Protein AF-A0A7E4V8G1-F1 (afdb_monomer_lite)

Secondary structure (DSSP, 8-state):
--HHHHHHHHHHHHHHHHHHHHHHHHHTT-------------------SSGGGT---PPP--PPPPPP------------------------------------TTS-GGGTTTS-EEEE---TTS--SEEEEEEEEE-TTS-B-SSEETTS-EEEEEEEEE--SS-B-SEEEEEEEEEEEEETTEEEEEEE--TTSSS-EESSTT-TTPSBPSEEEEEEEEE---HHHHHHHHHH--TTS-EEEEEEEEETTEEEEEEEEEEEEE-EE-

Organism: Panagrellus redivivus (NCBI:txid6233)

Radius of gyration: 26.93 Å; chains: 1; bounding box: 85×63×67 Å

Sequence (270 aa):
MTSFQQKHCLQIAFIIAVVLFIDVSARKSKSKTLPEVDPTMELSHFDLETEYAQNQQSPESVSPAPSTQNSNTTPADPVHGTRFADEFDPETMFADDSAEDEYDCTTFPNKTMTRPHFFSCNSPVRPPILVMHDSAVANSTGDYQFPLDFSQTVRFFFDITSFATRRYDNLRAEVYIYRRKTGWLGCGWLFMPTFGIIDNYDVCDDNLSCPIYPGRQVIEVAVKPRIAFSGIFKMLHNKNLPYQVIVRLVNNRAPAEELMCVVYQSRIDF

Structure (mmCIF, N/CA/C/O backbone):
data_AF-A0A7E4V8G1-F1
#
_entry.id   AF-A0A7E4V8G1-F1
#
loop_
_atom_site.group_PDB
_atom_site.id
_atom_site.type_symbol
_atom_site.label_atom_id
_atom_site.label_alt_id
_atom_site.label_comp_id
_atom_site.label_asym_id
_atom_site.label_entity_id
_atom_site.label_seq_id
_atom_site.pdbx_PDB_ins_code
_atom_site.Cartn_x
_atom_site.Cartn_y
_atom_site.Cartn_z
_atom_site.occupancy
_atom_site.B_iso_or_equiv
_atom_site.auth_seq_id
_atom_site.auth_comp_id
_atom_site.auth_asym_id
_atom_site.auth_atom_id
_atom_site.pdbx_PDB_model_num
ATOM 1 N N . MET A 1 1 ? 13.073 12.033 -46.880 1.00 52.34 1 MET A N 1
ATOM 2 C CA . MET A 1 1 ? 13.111 12.253 -45.412 1.00 52.34 1 MET A CA 1
ATOM 3 C C . MET A 1 1 ? 11.854 12.927 -44.825 1.00 52.34 1 MET A C 1
ATOM 5 O O . MET A 1 1 ? 11.836 13.190 -43.635 1.00 52.34 1 MET A O 1
ATOM 9 N N . THR A 1 2 ? 10.768 13.149 -45.577 1.00 53.22 2 THR A N 1
ATOM 10 C CA . THR A 1 2 ? 9.593 13.924 -45.104 1.00 53.22 2 THR A CA 1
ATOM 11 C C . THR A 1 2 ? 8.457 13.106 -44.463 1.00 53.22 2 THR A C 1
ATOM 13 O O . THR A 1 2 ? 7.652 13.659 -43.726 1.00 53.22 2 THR A O 1
ATOM 16 N N . SER A 1 3 ? 8.396 11.787 -44.687 1.00 53.41 3 SER A N 1
ATOM 17 C CA . SER A 1 3 ? 7.279 10.927 -44.237 1.00 53.41 3 SER A CA 1
ATOM 18 C C . SER A 1 3 ? 7.229 10.673 -42.716 1.00 53.41 3 SER A C 1
ATOM 20 O O . SER A 1 3 ? 6.157 10.455 -42.154 1.00 53.41 3 SER A O 1
ATOM 22 N N . PHE A 1 4 ? 8.375 10.716 -42.024 1.00 52.75 4 PHE A N 1
ATOM 23 C CA . PHE A 1 4 ? 8.455 10.330 -40.608 1.00 52.75 4 PHE A CA 1
ATOM 24 C C . PHE A 1 4 ? 7.904 11.417 -39.666 1.00 52.75 4 PHE A C 1
ATOM 26 O O . PHE A 1 4 ? 7.070 11.133 -38.809 1.00 52.75 4 PHE A O 1
ATOM 33 N N . GLN A 1 5 ? 8.285 12.681 -39.891 1.00 57.69 5 GLN A N 1
ATOM 34 C CA . GLN A 1 5 ? 7.811 13.841 -39.118 1.00 57.69 5 GLN A CA 1
ATOM 35 C C . GLN A 1 5 ? 6.278 13.986 -39.142 1.00 57.69 5 GLN A C 1
ATOM 37 O O . GLN A 1 5 ? 5.652 14.236 -38.112 1.00 57.69 5 GLN A O 1
ATOM 42 N N . GLN A 1 6 ? 5.649 13.739 -40.295 1.00 60.12 6 GLN A N 1
ATOM 43 C CA . GLN A 1 6 ? 4.204 13.914 -40.459 1.00 60.12 6 GLN A CA 1
ATOM 44 C C . GLN A 1 6 ? 3.367 12.921 -39.627 1.00 60.12 6 GLN A C 1
ATOM 46 O O . GLN A 1 6 ? 2.269 13.266 -39.190 1.00 60.12 6 GLN A O 1
ATOM 51 N N . LYS A 1 7 ? 3.884 11.714 -39.349 1.00 62.72 7 LYS A N 1
ATOM 52 C CA . LYS A 1 7 ? 3.195 10.724 -38.501 1.00 62.72 7 LYS A CA 1
ATOM 53 C C . LYS A 1 7 ? 3.220 11.106 -37.018 1.00 62.72 7 LYS A C 1
ATOM 55 O O . LYS A 1 7 ? 2.201 10.967 -36.344 1.00 62.72 7 LYS A O 1
ATOM 60 N N . HIS A 1 8 ? 4.342 11.638 -36.529 1.00 71.94 8 HIS A N 1
ATOM 61 C CA . HIS A 1 8 ? 4.473 12.050 -35.129 1.00 71.94 8 HIS A CA 1
ATOM 62 C C . HIS A 1 8 ? 3.621 13.284 -34.796 1.00 71.94 8 HIS A C 1
ATOM 64 O O . HIS A 1 8 ? 2.937 13.277 -33.773 1.00 71.94 8 HIS A O 1
ATOM 70 N N . CYS A 1 9 ? 3.555 14.290 -35.680 1.00 72.75 9 CYS A N 1
ATOM 71 C CA . CYS A 1 9 ? 2.636 15.420 -35.489 1.00 72.75 9 CYS A CA 1
ATOM 72 C C . CYS A 1 9 ? 1.167 14.978 -35.388 1.00 72.75 9 CYS A C 1
ATOM 74 O O . CYS A 1 9 ? 0.434 15.505 -34.553 1.00 72.75 9 CYS A O 1
ATOM 76 N N . LEU A 1 10 ? 0.739 13.996 -36.192 1.00 79.00 10 LEU A N 1
ATOM 77 C CA . LEU A 1 10 ? -0.648 13.525 -36.175 1.00 79.00 10 LEU A CA 1
ATOM 78 C C . LEU A 1 10 ? -0.999 12.782 -34.873 1.00 79.00 10 LEU A C 1
ATOM 80 O O . LEU A 1 10 ? -2.081 12.992 -34.329 1.00 79.00 10 LEU A O 1
ATOM 84 N N . GLN A 1 11 ? -0.082 11.967 -34.333 1.00 79.44 11 GLN A N 1
ATOM 85 C CA . GLN A 1 11 ? -0.281 11.319 -33.028 1.00 79.44 11 GLN A CA 1
ATOM 86 C C . GLN A 1 11 ? -0.345 12.332 -31.878 1.00 79.44 11 GLN A C 1
ATOM 88 O O . GLN A 1 11 ? -1.236 12.233 -31.037 1.00 79.44 11 GLN A O 1
ATOM 93 N N . ILE A 1 12 ? 0.554 13.321 -31.852 1.00 85.50 12 ILE A N 1
ATOM 94 C CA . ILE A 1 12 ? 0.574 14.350 -30.798 1.00 85.50 12 ILE A CA 1
ATOM 95 C C . ILE A 1 12 ? -0.717 15.183 -30.835 1.00 85.50 12 ILE A C 1
ATOM 97 O O . ILE A 1 12 ? -1.345 15.382 -29.796 1.00 85.50 12 ILE A O 1
ATOM 101 N N . ALA A 1 13 ? -1.169 15.594 -32.025 1.00 86.44 13 ALA A N 1
ATOM 102 C CA . ALA A 1 13 ? -2.433 16.314 -32.188 1.00 86.44 13 ALA A CA 1
ATOM 103 C C . ALA A 1 13 ? -3.645 15.498 -31.700 1.00 86.44 13 ALA A C 1
ATOM 105 O O . ALA A 1 13 ? -4.537 16.050 -31.055 1.00 86.44 13 ALA A O 1
ATOM 106 N N . PHE A 1 14 ? -3.666 14.183 -31.952 1.00 89.38 14 PHE A N 1
ATOM 107 C CA . PHE A 1 14 ? -4.744 13.305 -31.491 1.00 89.38 14 PHE A CA 1
ATOM 108 C C . PHE A 1 14 ? -4.765 13.159 -29.961 1.00 89.38 14 PHE A C 1
ATOM 110 O O . PHE A 1 14 ? -5.831 13.243 -29.355 1.00 89.38 14 PHE A O 1
ATOM 117 N N . ILE A 1 15 ? -3.600 13.014 -29.319 1.00 87.88 15 ILE A N 1
ATOM 118 C CA . ILE A 1 15 ? -3.494 12.941 -27.850 1.00 87.88 15 ILE A CA 1
ATOM 119 C C . ILE A 1 15 ? -3.986 14.245 -27.205 1.00 87.88 15 ILE A C 1
ATOM 121 O O . ILE A 1 15 ? -4.796 14.198 -26.280 1.00 87.88 15 ILE A O 1
ATOM 125 N N . ILE A 1 16 ? -3.567 15.406 -27.724 1.00 88.12 16 ILE A N 1
ATOM 126 C CA . ILE A 1 16 ? -4.020 16.718 -27.230 1.00 88.12 16 ILE A CA 1
ATOM 127 C C . ILE A 1 16 ? -5.543 16.862 -27.379 1.00 88.12 16 ILE A C 1
ATOM 129 O O . ILE A 1 16 ? -6.213 17.292 -26.440 1.00 88.12 16 ILE A O 1
ATOM 133 N N . ALA A 1 17 ? -6.109 16.453 -28.519 1.00 86.50 17 ALA A N 1
ATOM 134 C CA . ALA A 1 17 ? -7.553 16.504 -28.746 1.00 86.50 17 ALA A CA 1
ATOM 135 C C . ALA A 1 17 ? -8.339 15.625 -27.755 1.00 86.50 17 ALA A C 1
ATOM 137 O O . ALA A 1 17 ? -9.363 16.069 -27.237 1.00 86.50 17 ALA A O 1
ATOM 138 N N . VAL A 1 18 ? -7.851 14.416 -27.449 1.00 87.31 18 VAL A N 1
ATOM 139 C CA . VAL A 1 18 ? -8.478 13.511 -26.467 1.00 87.31 18 VAL A CA 1
ATOM 140 C C . VAL A 1 18 ? -8.432 14.101 -25.054 1.00 87.31 18 VAL A C 1
ATOM 142 O O . VAL A 1 18 ? -9.458 14.115 -24.375 1.00 87.31 18 VAL A O 1
ATOM 145 N N . VAL A 1 19 ? -7.288 14.645 -24.622 1.00 83.19 19 VAL A N 1
ATOM 146 C CA . VAL A 1 19 ? -7.149 15.273 -23.292 1.00 83.19 19 VAL A CA 1
ATOM 147 C C . VAL A 1 19 ? -8.098 16.468 -23.141 1.00 83.19 19 VAL A C 1
ATOM 149 O O . VAL A 1 19 ? -8.815 16.559 -22.144 1.00 83.19 19 VAL A O 1
ATOM 152 N N . LEU A 1 20 ? -8.176 17.342 -24.151 1.00 80.81 20 LEU A N 1
ATOM 153 C CA . LEU A 1 20 ? -9.084 18.494 -24.136 1.00 80.81 20 LEU A CA 1
ATOM 154 C C . LEU A 1 20 ? -10.566 18.079 -24.123 1.00 80.81 20 LEU A C 1
ATOM 156 O O . LEU A 1 20 ? -11.368 18.707 -23.431 1.00 80.81 20 LEU A O 1
ATOM 160 N N . PHE A 1 21 ? -10.946 17.013 -24.835 1.00 76.88 21 PHE A N 1
ATOM 161 C CA . PHE A 1 21 ? -12.329 16.517 -24.821 1.00 76.88 21 PHE A CA 1
ATOM 162 C C . PHE A 1 21 ? -12.751 15.961 -23.453 1.00 76.88 21 PHE A C 1
ATOM 164 O O . PHE A 1 21 ? -13.898 16.151 -23.043 1.00 76.88 21 PHE A O 1
ATOM 171 N N . ILE A 1 22 ? -11.833 15.309 -22.732 1.00 75.44 22 ILE A N 1
ATOM 172 C CA . ILE A 1 22 ? -12.095 14.764 -21.392 1.00 75.44 22 ILE A CA 1
ATOM 173 C C . ILE A 1 22 ? -12.330 15.899 -20.379 1.00 75.44 22 ILE A C 1
ATOM 175 O O . ILE A 1 22 ? -13.317 15.853 -19.643 1.00 75.44 22 ILE A O 1
ATOM 179 N N . ASP A 1 23 ? -11.502 16.952 -20.387 1.00 66.69 23 ASP A N 1
ATOM 180 C CA . ASP A 1 23 ? -11.661 18.122 -19.500 1.00 66.69 23 ASP A CA 1
ATOM 181 C C . ASP A 1 23 ? -12.987 18.868 -19.780 1.00 66.69 23 ASP A C 1
ATOM 183 O O . ASP A 1 23 ? -13.786 19.124 -18.872 1.00 66.69 23 ASP A O 1
ATOM 187 N N . VAL A 1 24 ? -13.317 19.108 -21.057 1.00 66.69 24 VAL A N 1
ATOM 188 C CA . VAL A 1 24 ? -14.595 19.738 -21.451 1.00 66.69 24 VAL A CA 1
ATOM 189 C C . VAL A 1 24 ? -15.809 18.903 -21.023 1.00 66.69 24 VAL A C 1
ATOM 191 O O . VAL A 1 24 ? -16.817 19.466 -20.585 1.00 66.69 24 VAL A O 1
ATOM 194 N N . SER A 1 25 ? -15.727 17.571 -21.098 1.00 59.94 25 SER A N 1
ATOM 195 C CA . SER A 1 25 ? -16.805 16.691 -20.633 1.00 59.94 25 SER A CA 1
ATOM 196 C C . SER A 1 25 ? -16.963 16.722 -19.107 1.00 59.94 25 SER A C 1
ATOM 198 O O . SER A 1 25 ? -18.092 16.717 -18.611 1.00 59.94 25 SER A O 1
ATOM 200 N N . ALA A 1 26 ? -15.863 16.805 -18.352 1.00 56.53 26 ALA A N 1
ATOM 201 C CA . ALA A 1 26 ? -15.889 16.860 -16.889 1.00 56.53 26 ALA A CA 1
ATOM 202 C C . ALA A 1 26 ? -16.563 18.139 -16.353 1.00 56.53 26 ALA A C 1
ATOM 204 O O . ALA A 1 26 ? -17.329 18.084 -15.386 1.00 56.53 26 ALA A O 1
ATOM 205 N N . ARG A 1 27 ? -16.353 19.291 -17.006 1.00 57.22 27 ARG A N 1
ATOM 206 C CA . ARG A 1 27 ? -16.906 20.586 -16.553 1.00 57.22 27 ARG A CA 1
ATOM 207 C C . ARG A 1 27 ? -18.425 20.714 -16.689 1.00 57.22 27 ARG A C 1
ATOM 209 O O . ARG A 1 27 ? -19.020 21.552 -16.016 1.00 57.22 27 ARG A O 1
ATOM 216 N N . LYS A 1 28 ? -19.087 19.891 -17.510 1.00 49.53 28 LYS A N 1
ATOM 217 C CA . LYS A 1 28 ? -20.525 20.052 -17.810 1.00 49.53 28 LYS A CA 1
ATOM 218 C C . LYS A 1 28 ? -21.484 19.444 -16.769 1.00 49.53 28 LYS A C 1
ATOM 220 O O . LYS A 1 28 ? -22.693 19.569 -16.929 1.00 49.53 28 LYS A O 1
ATOM 225 N N . SER A 1 29 ? -20.968 18.808 -15.709 1.00 51.47 29 SER A N 1
ATOM 226 C CA . SER A 1 29 ? -21.767 18.021 -14.745 1.00 51.47 29 SER A CA 1
ATOM 227 C C . SER A 1 29 ? -22.109 18.732 -13.417 1.00 51.47 29 SER A C 1
ATOM 229 O O . SER A 1 29 ? -22.903 18.224 -12.628 1.00 51.47 29 SER A O 1
ATOM 231 N N . LYS A 1 30 ? -21.554 19.922 -13.135 1.00 52.91 30 LYS A N 1
ATOM 232 C CA . LYS A 1 30 ? -21.819 20.657 -11.878 1.00 52.91 30 LYS A CA 1
ATOM 233 C C . LYS A 1 30 ? -22.245 22.108 -12.105 1.00 52.91 30 LYS A C 1
ATOM 235 O O . LYS A 1 30 ? -21.493 23.041 -11.861 1.00 52.91 30 LYS A O 1
ATOM 240 N N . SER A 1 31 ? -23.511 22.281 -12.480 1.00 48.59 31 SER A N 1
ATOM 241 C CA . SER A 1 31 ? -24.263 23.507 -12.195 1.00 48.59 31 SER A CA 1
ATOM 242 C C . SER A 1 31 ? -25.526 23.139 -11.414 1.00 48.59 31 SER A C 1
ATOM 244 O O . SER A 1 31 ? -26.571 22.820 -11.977 1.00 48.59 31 SER A O 1
ATOM 246 N N . LYS A 1 32 ? -25.393 23.114 -10.086 1.00 49.16 32 LYS A N 1
ATOM 247 C CA . LYS A 1 32 ? -26.512 23.160 -9.145 1.00 49.16 32 LYS A CA 1
ATOM 248 C C . LYS A 1 32 ? -26.222 24.298 -8.181 1.00 49.16 32 LYS A C 1
ATOM 250 O O . LYS A 1 32 ? -25.218 24.264 -7.477 1.00 49.16 32 LYS A O 1
ATOM 255 N N . THR A 1 33 ? -27.081 25.305 -8.220 1.00 56.78 33 THR A N 1
ATOM 256 C CA . THR A 1 33 ? -26.990 26.528 -7.428 1.00 56.78 33 THR A CA 1
ATOM 257 C C . THR A 1 33 ? -26.968 26.202 -5.934 1.00 56.78 33 THR A C 1
ATOM 259 O O . THR A 1 33 ? -27.863 25.512 -5.445 1.00 56.78 33 THR A O 1
ATOM 262 N N . LEU A 1 34 ? -25.968 26.713 -5.216 1.00 48.56 34 LEU A N 1
ATOM 263 C CA . LEU A 1 34 ? -25.958 26.818 -3.754 1.00 48.56 34 LEU A CA 1
ATOM 264 C C . LEU A 1 34 ? -25.888 28.309 -3.374 1.00 48.56 34 LEU A C 1
ATOM 266 O O . LEU A 1 34 ? -25.451 29.108 -4.207 1.00 48.56 34 LEU A O 1
ATOM 270 N N . PRO A 1 35 ? -26.356 28.699 -2.176 1.00 57.69 35 PRO A N 1
ATOM 271 C CA . PRO A 1 35 ? -26.478 30.099 -1.804 1.00 57.69 35 PRO A CA 1
ATOM 272 C C . PRO A 1 35 ? -25.131 30.738 -1.452 1.00 57.69 35 PRO A C 1
ATOM 274 O O . PRO A 1 35 ? -24.149 30.068 -1.138 1.00 57.69 35 PRO A O 1
ATOM 277 N N . GLU A 1 36 ? -25.151 32.063 -1.510 1.00 54.41 36 GLU A N 1
ATOM 278 C CA . GLU A 1 36 ? -24.081 33.002 -1.188 1.00 54.41 36 GLU A CA 1
ATOM 279 C C . GLU A 1 36 ? -23.543 32.792 0.241 1.00 54.41 36 GLU A C 1
ATOM 281 O O . GLU A 1 36 ? -24.320 32.728 1.196 1.00 54.41 36 GLU A O 1
ATOM 286 N N . VAL A 1 37 ? -22.218 32.668 0.384 1.00 52.50 37 VAL A N 1
ATOM 287 C CA . VAL A 1 37 ? -21.520 32.543 1.674 1.00 52.50 37 VAL A CA 1
ATOM 288 C C . VAL A 1 37 ? -20.416 33.599 1.753 1.00 52.50 37 VAL A C 1
ATOM 290 O O . VAL A 1 37 ? -19.680 33.819 0.793 1.00 52.50 37 VAL A O 1
ATOM 293 N N . ASP A 1 38 ? -20.355 34.241 2.915 1.00 46.41 38 ASP A N 1
ATOM 294 C CA . ASP A 1 38 ? -19.558 35.418 3.272 1.00 46.41 38 ASP A CA 1
ATOM 295 C C . ASP A 1 38 ? -18.027 35.210 3.100 1.00 46.41 38 ASP A C 1
ATOM 297 O O . ASP A 1 38 ? -17.480 34.239 3.636 1.00 46.41 38 ASP A O 1
ATOM 301 N N . PRO A 1 39 ? -17.305 36.076 2.357 1.00 50.66 39 PRO A N 1
ATOM 302 C CA . PRO A 1 39 ? -15.902 35.859 2.007 1.00 50.66 39 PRO A CA 1
ATOM 303 C C . PRO A 1 39 ? -14.917 36.448 3.036 1.00 50.66 39 PRO A C 1
ATOM 305 O O . PRO A 1 39 ? -14.175 37.383 2.731 1.00 50.66 39 PRO A O 1
ATOM 308 N N . THR A 1 40 ? -14.839 35.868 4.238 1.00 48.72 40 THR A N 1
ATOM 309 C CA . THR A 1 40 ? -13.758 36.168 5.203 1.00 48.72 40 THR A CA 1
ATOM 310 C C . THR A 1 40 ? -13.233 34.931 5.947 1.00 48.72 40 THR A C 1
ATOM 312 O O . THR A 1 40 ? -13.529 34.731 7.119 1.00 48.72 40 THR A O 1
ATOM 315 N N . MET A 1 41 ? -12.369 34.128 5.307 1.00 40.66 41 MET A N 1
ATOM 316 C CA . MET A 1 41 ? -11.287 33.429 6.025 1.00 40.66 41 MET A CA 1
ATOM 317 C C . MET A 1 41 ? -10.135 32.977 5.112 1.00 40.66 41 MET A C 1
ATOM 319 O O . MET A 1 41 ? -10.308 32.684 3.934 1.00 40.66 41 MET A O 1
ATOM 323 N N . GLU A 1 42 ? -8.948 32.999 5.706 1.00 39.62 42 GLU A N 1
ATOM 324 C CA . GLU A 1 42 ? -7.597 33.023 5.141 1.00 39.62 42 GLU A CA 1
ATOM 325 C C . GLU A 1 42 ? -7.203 31.902 4.156 1.00 39.62 42 GLU A C 1
ATOM 327 O O . GLU A 1 42 ? -7.501 30.724 4.344 1.00 39.62 42 GLU A O 1
ATOM 332 N N . LEU A 1 43 ? -6.386 32.270 3.156 1.00 43.34 43 LEU A N 1
ATOM 333 C CA . LEU A 1 43 ? -5.536 31.325 2.426 1.00 43.34 43 LEU A CA 1
ATOM 334 C C . LEU A 1 43 ? -4.347 30.907 3.305 1.00 43.34 43 LEU A C 1
ATOM 336 O O . LEU A 1 43 ? -3.489 31.740 3.589 1.00 43.34 43 LEU A O 1
ATOM 340 N N . SER A 1 44 ? -4.218 29.616 3.625 1.00 45.22 44 SER A N 1
ATOM 341 C CA . SER A 1 44 ? -2.927 29.018 4.020 1.00 45.22 44 SER A CA 1
ATOM 342 C C . SER A 1 44 ? -2.903 27.481 3.928 1.00 45.22 44 SER A C 1
ATOM 344 O O . SER A 1 44 ? -2.642 26.791 4.911 1.00 45.22 44 SER A O 1
ATOM 346 N N . HIS A 1 45 ? -3.143 26.905 2.740 1.00 44.31 45 HIS A N 1
ATOM 347 C CA . HIS A 1 45 ? -2.849 25.478 2.504 1.00 44.31 45 HIS A CA 1
ATOM 348 C C . HIS A 1 45 ? -2.511 25.153 1.040 1.00 44.31 45 HIS A C 1
ATOM 350 O O . HIS A 1 45 ? -3.362 24.725 0.263 1.00 44.31 45 HIS A O 1
ATOM 356 N N . PHE A 1 46 ? -1.244 25.356 0.675 1.00 41.91 46 PHE A N 1
ATOM 357 C CA . PHE A 1 46 ? -0.619 24.799 -0.527 1.00 41.91 46 PHE A CA 1
ATOM 358 C C . PHE A 1 46 ? 0.903 24.783 -0.308 1.00 41.91 46 PHE A C 1
ATOM 360 O O . PHE A 1 46 ? 1.552 25.767 -0.618 1.00 41.91 46 PHE A O 1
ATOM 367 N N . ASP A 1 47 ? 1.418 23.724 0.335 1.00 38.62 47 ASP A N 1
ATOM 368 C CA . ASP A 1 47 ? 2.838 23.298 0.360 1.00 38.62 47 ASP A CA 1
ATOM 369 C C . ASP A 1 47 ? 3.011 22.135 1.364 1.00 38.62 47 ASP A C 1
ATOM 371 O O . ASP A 1 47 ? 3.435 22.331 2.499 1.00 38.62 47 ASP A O 1
ATOM 375 N N . LEU A 1 48 ? 2.621 20.907 0.984 1.00 42.75 48 LEU A N 1
ATOM 376 C CA . LEU A 1 48 ? 2.784 19.715 1.847 1.00 42.75 48 LEU A CA 1
ATOM 377 C C . LEU A 1 48 ? 3.122 18.399 1.113 1.00 42.75 48 LEU A C 1
ATOM 379 O O . LEU A 1 48 ? 3.370 17.389 1.767 1.00 42.75 48 LEU A O 1
ATOM 383 N N . GLU A 1 49 ? 3.173 18.374 -0.225 1.00 42.38 49 GLU A N 1
ATOM 384 C CA . GLU A 1 49 ? 3.472 17.139 -0.981 1.00 42.38 49 GLU A CA 1
ATOM 385 C C . GLU A 1 49 ? 4.976 16.884 -1.213 1.00 42.38 49 GLU A C 1
ATOM 387 O O . GLU A 1 49 ? 5.361 15.774 -1.579 1.00 42.38 49 GLU A O 1
ATOM 392 N N . THR A 1 50 ? 5.847 17.870 -0.970 1.00 41.44 50 THR A N 1
ATOM 393 C CA . THR A 1 50 ? 7.281 17.778 -1.312 1.00 41.44 50 THR A CA 1
ATOM 394 C C . THR A 1 50 ? 8.146 17.171 -0.196 1.00 41.44 50 THR A C 1
ATOM 396 O O . THR A 1 50 ? 9.154 16.524 -0.477 1.00 41.44 50 THR A O 1
ATOM 399 N N . GLU A 1 51 ? 7.767 17.334 1.075 1.00 38.06 51 GLU A N 1
ATOM 400 C CA . GLU A 1 51 ? 8.650 17.028 2.218 1.00 38.06 51 GLU A CA 1
ATOM 401 C C . GLU A 1 51 ? 8.720 15.526 2.569 1.00 38.06 51 GLU A C 1
ATOM 403 O O . GLU A 1 51 ? 9.694 15.049 3.153 1.00 38.06 51 GLU A O 1
ATOM 408 N N . TYR A 1 52 ? 7.733 14.730 2.144 1.00 44.88 52 TYR A N 1
ATOM 409 C CA . TYR A 1 52 ? 7.668 13.300 2.475 1.00 44.88 52 TYR A CA 1
ATOM 410 C C . TYR A 1 52 ? 8.705 12.436 1.720 1.00 44.88 52 TYR A C 1
ATOM 412 O O . TYR A 1 52 ? 8.957 11.289 2.088 1.00 44.88 52 TYR A O 1
ATOM 420 N N . ALA A 1 53 ? 9.324 12.966 0.659 1.00 42.62 53 ALA A N 1
ATOM 421 C CA . ALA A 1 53 ? 10.219 12.205 -0.215 1.00 42.62 53 ALA A CA 1
ATOM 422 C C . ALA A 1 53 ? 11.676 12.097 0.280 1.00 42.62 53 ALA A C 1
ATOM 424 O O . ALA A 1 53 ? 12.411 11.249 -0.228 1.00 42.62 53 ALA A O 1
ATOM 425 N N . GLN A 1 54 ? 12.109 12.934 1.233 1.00 42.25 54 GLN A N 1
ATOM 426 C CA . GLN A 1 54 ? 13.525 13.029 1.633 1.00 42.25 54 GLN A CA 1
ATOM 427 C C . GLN A 1 54 ? 13.864 12.402 2.993 1.00 42.25 54 GLN A C 1
ATOM 429 O O . GLN A 1 54 ? 15.029 12.102 3.230 1.00 42.25 54 GLN A O 1
ATOM 434 N N . ASN A 1 55 ? 12.885 12.143 3.868 1.00 39.56 55 ASN A N 1
ATOM 435 C CA . ASN A 1 55 ? 13.152 11.773 5.268 1.00 39.56 55 ASN A CA 1
ATOM 436 C C . ASN A 1 55 ? 13.000 10.264 5.580 1.00 39.56 55 ASN A C 1
ATOM 438 O O . ASN A 1 55 ? 12.632 9.879 6.687 1.00 39.56 55 ASN A O 1
ATOM 442 N N . GLN A 1 56 ? 13.267 9.391 4.599 1.00 45.66 56 GLN A N 1
ATOM 443 C CA . GLN A 1 56 ? 13.286 7.926 4.770 1.00 45.66 56 GLN A CA 1
ATOM 444 C C . GLN A 1 56 ? 14.715 7.381 4.896 1.00 45.66 56 GLN A C 1
ATOM 446 O O . GLN A 1 56 ? 15.148 6.528 4.118 1.00 45.66 56 GLN A O 1
ATOM 451 N N . GLN A 1 57 ? 15.452 7.858 5.898 1.00 41.66 57 GLN A N 1
ATOM 452 C CA . GLN A 1 57 ? 16.690 7.209 6.323 1.00 41.66 57 GLN A CA 1
ATOM 453 C C . GLN A 1 57 ? 16.329 6.157 7.382 1.00 41.66 57 GLN A C 1
ATOM 455 O O . GLN A 1 57 ? 15.833 6.488 8.456 1.00 41.66 57 GLN A O 1
ATOM 460 N N . SER A 1 58 ? 16.476 4.877 7.025 1.00 39.94 58 SER A N 1
ATOM 461 C CA . SER A 1 58 ? 16.015 3.754 7.853 1.00 39.94 58 SER A CA 1
ATOM 462 C C . SER A 1 58 ? 16.682 3.766 9.233 1.00 39.94 58 SER A C 1
ATOM 464 O O . SER A 1 58 ? 17.905 3.909 9.286 1.00 39.94 58 SER A O 1
ATOM 466 N N . PRO A 1 59 ? 15.949 3.512 10.335 1.00 39.75 59 PRO A N 1
ATOM 467 C CA . PRO A 1 59 ? 16.596 3.068 11.561 1.00 39.75 59 PRO A CA 1
ATOM 468 C C . PRO A 1 59 ? 17.333 1.750 11.284 1.00 39.75 59 PRO A C 1
ATOM 470 O O . PRO A 1 59 ? 16.851 0.903 10.521 1.00 39.75 59 PRO A O 1
ATOM 473 N N . GLU A 1 60 ? 18.515 1.586 11.874 1.00 36.06 60 GLU A N 1
ATOM 474 C CA . GLU A 1 60 ? 19.312 0.371 11.721 1.00 36.06 60 GLU A CA 1
ATOM 475 C C . GLU A 1 60 ? 18.570 -0.834 12.307 1.00 36.06 60 GLU A C 1
ATOM 477 O O . GLU A 1 60 ? 18.119 -0.826 13.454 1.00 36.06 60 GLU A O 1
ATOM 482 N N . SER A 1 61 ? 18.468 -1.908 11.524 1.00 37.62 61 SER A N 1
ATOM 483 C CA . SER A 1 61 ? 17.949 -3.180 12.013 1.00 37.62 61 SER A CA 1
ATOM 484 C C . SER A 1 61 ? 18.920 -3.767 13.040 1.00 37.62 61 SER A C 1
ATOM 486 O O . SER A 1 61 ? 19.984 -4.273 12.667 1.00 37.62 61 SER A O 1
ATOM 488 N N . VAL A 1 62 ? 18.544 -3.725 14.320 1.00 39.91 62 VAL A N 1
ATOM 489 C CA . VAL A 1 62 ? 19.295 -4.354 15.414 1.00 39.91 62 VAL A CA 1
ATOM 490 C C . VAL A 1 62 ? 19.475 -5.841 15.106 1.00 39.91 62 VAL A C 1
ATOM 492 O O . VAL A 1 62 ? 18.515 -6.612 15.106 1.00 39.91 62 VAL A O 1
ATOM 495 N N . SER A 1 63 ? 20.714 -6.246 14.821 1.00 41.34 63 SER A N 1
ATOM 496 C CA . SER A 1 63 ? 21.046 -7.657 14.615 1.00 41.34 63 SER A CA 1
ATOM 497 C C . SER A 1 63 ? 21.013 -8.413 15.949 1.00 41.34 63 SER A C 1
ATOM 499 O O . SER A 1 63 ? 21.494 -7.882 16.953 1.00 41.34 63 SER A O 1
ATOM 501 N N . PRO A 1 64 ? 20.490 -9.652 15.989 1.00 43.00 64 PRO A N 1
ATOM 502 C CA . PRO A 1 64 ? 20.571 -10.486 17.181 1.00 43.00 64 PRO A CA 1
ATOM 503 C C . PRO A 1 64 ? 22.026 -10.881 17.482 1.00 43.00 64 PRO A C 1
ATOM 505 O O . PRO A 1 64 ? 22.847 -11.047 16.579 1.00 43.00 64 PRO A O 1
ATOM 508 N N . ALA A 1 65 ? 22.335 -11.023 18.772 1.00 42.28 65 ALA A N 1
ATOM 509 C CA . ALA A 1 65 ? 23.686 -11.269 19.268 1.00 42.28 65 ALA A CA 1
ATOM 510 C C . ALA A 1 65 ? 24.273 -12.627 18.809 1.00 42.28 65 ALA A C 1
ATOM 512 O O . ALA A 1 65 ? 23.531 -13.605 18.683 1.00 42.28 65 ALA A O 1
ATOM 513 N N . PRO A 1 66 ? 25.604 -12.726 18.615 1.00 41.41 66 PRO A N 1
ATOM 514 C CA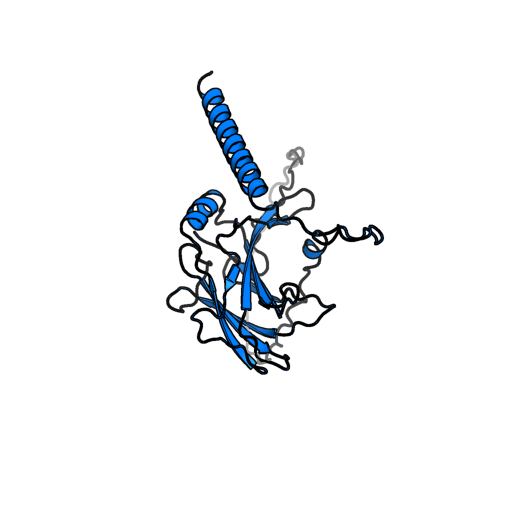 . PRO A 1 66 ? 26.257 -13.975 18.241 1.00 41.41 66 PRO A CA 1
ATOM 515 C C . PRO A 1 66 ? 26.336 -14.950 19.424 1.00 41.41 66 PRO A C 1
ATOM 517 O O . PRO A 1 66 ? 26.759 -14.595 20.524 1.00 41.41 66 PRO A O 1
ATOM 520 N N . SER A 1 67 ? 25.982 -16.210 19.180 1.00 45.03 67 SER A N 1
ATOM 521 C CA . SER A 1 67 ? 26.149 -17.310 20.132 1.00 45.03 67 SER A CA 1
ATOM 522 C C . SER A 1 67 ? 27.586 -17.846 20.126 1.00 45.03 67 SER A C 1
ATOM 524 O O . SER A 1 67 ? 28.064 -18.346 19.107 1.00 45.03 67 SER A O 1
ATOM 526 N N . THR A 1 68 ? 28.260 -17.789 21.272 1.00 41.22 68 THR A N 1
ATOM 527 C CA . THR A 1 68 ? 29.633 -18.279 21.480 1.00 41.22 68 THR A CA 1
ATOM 528 C C . THR A 1 68 ? 29.700 -19.799 21.687 1.00 41.22 68 THR A C 1
ATOM 530 O O . THR A 1 68 ? 28.988 -20.292 22.559 1.00 41.22 68 THR A O 1
ATOM 533 N N . GLN A 1 69 ? 30.589 -20.507 20.964 1.00 38.12 69 GLN A N 1
ATOM 534 C CA . GLN A 1 69 ? 3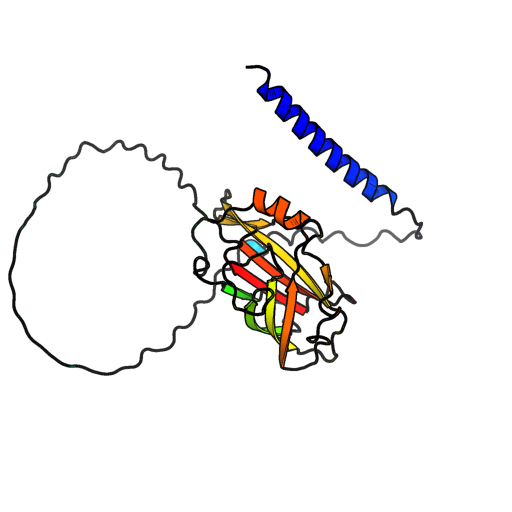1.271 -21.794 21.290 1.00 38.12 69 GLN A CA 1
ATOM 535 C C . GLN A 1 69 ? 31.846 -22.429 19.997 1.00 38.12 69 GLN A C 1
ATOM 537 O O . GLN A 1 69 ? 31.254 -22.265 18.939 1.00 38.12 69 GLN A O 1
ATOM 542 N N . ASN A 1 70 ? 32.921 -23.228 19.985 1.00 39.03 70 ASN A N 1
ATOM 543 C CA . ASN A 1 70 ? 34.142 -23.216 20.800 1.00 39.03 70 ASN A CA 1
ATOM 544 C C . ASN A 1 70 ? 35.279 -23.933 20.023 1.00 39.03 70 ASN A C 1
ATOM 546 O O . ASN A 1 70 ? 35.030 -24.830 19.225 1.00 39.03 70 ASN A O 1
ATOM 550 N N . SER A 1 71 ? 36.515 -23.517 20.286 1.00 47.06 71 SER A N 1
ATOM 551 C CA . SER A 1 71 ? 37.819 -23.945 19.733 1.00 47.06 71 SER A CA 1
ATOM 552 C C . SER A 1 71 ? 38.101 -25.443 19.483 1.00 47.06 71 SER A C 1
ATOM 554 O O . SER A 1 71 ? 37.791 -26.259 20.352 1.00 47.06 71 SER A O 1
ATOM 556 N N . ASN A 1 72 ? 38.832 -25.735 18.382 1.00 42.94 72 ASN A N 1
ATOM 557 C CA . ASN A 1 72 ? 39.884 -26.774 18.163 1.00 42.94 72 ASN A CA 1
ATOM 558 C C . ASN A 1 72 ? 40.226 -26.874 16.640 1.00 42.94 72 ASN A C 1
ATOM 560 O O . ASN A 1 72 ? 39.311 -26.684 15.846 1.00 42.94 72 ASN A O 1
ATOM 564 N N . THR A 1 73 ? 41.430 -27.165 16.096 1.00 39.25 73 THR A N 1
ATOM 565 C CA . THR A 1 73 ? 42.842 -27.231 16.580 1.00 39.25 73 THR A CA 1
ATOM 566 C C . THR A 1 73 ? 43.824 -27.029 15.382 1.00 39.25 73 THR A C 1
ATOM 568 O O . THR A 1 73 ? 43.418 -27.077 14.225 1.00 39.25 73 THR A O 1
ATOM 571 N N . THR A 1 74 ? 45.108 -26.782 15.669 1.00 47.31 74 THR A N 1
ATOM 572 C CA . THR A 1 74 ? 46.338 -26.700 14.822 1.00 47.31 74 THR A CA 1
ATOM 573 C C . THR A 1 74 ? 46.760 -28.021 14.106 1.00 47.31 74 THR A C 1
ATOM 575 O O . THR A 1 74 ? 46.119 -29.034 14.391 1.00 47.31 74 THR A O 1
ATOM 578 N N . PRO A 1 75 ? 47.876 -28.115 13.308 1.00 57.06 75 PRO A N 1
ATOM 579 C CA . PRO A 1 75 ? 48.815 -27.089 12.765 1.00 57.06 75 PRO A CA 1
ATOM 580 C C . PRO A 1 75 ? 49.307 -27.232 11.277 1.00 57.06 75 PRO A C 1
ATOM 582 O O . PRO A 1 75 ? 49.186 -28.285 10.670 1.00 57.06 75 PRO A O 1
ATOM 585 N N . ALA A 1 76 ? 49.952 -26.154 10.780 1.00 46.28 76 ALA A N 1
ATOM 586 C CA . ALA A 1 76 ? 51.125 -26.027 9.865 1.00 46.28 76 ALA A CA 1
ATOM 587 C C . ALA A 1 76 ? 51.333 -26.891 8.583 1.00 46.28 76 ALA A C 1
ATOM 589 O O . ALA A 1 76 ? 51.405 -28.109 8.667 1.00 46.28 76 ALA A O 1
ATOM 590 N N . ASP A 1 77 ? 51.620 -26.234 7.436 1.00 48.91 77 ASP A N 1
ATOM 591 C CA . ASP A 1 77 ? 52.960 -26.214 6.773 1.00 48.91 77 ASP A CA 1
ATOM 592 C C . ASP A 1 77 ? 53.022 -25.246 5.536 1.00 48.91 77 ASP A C 1
ATOM 594 O O . ASP A 1 77 ? 51.988 -24.649 5.220 1.00 48.91 77 ASP A O 1
ATOM 598 N N . PRO A 1 78 ? 54.198 -24.946 4.906 1.00 59.53 78 PRO A N 1
ATOM 599 C CA . PRO A 1 78 ? 54.446 -23.618 4.296 1.00 59.53 78 PRO A CA 1
ATOM 600 C C . PRO A 1 78 ? 55.031 -23.562 2.844 1.00 59.53 78 PRO A C 1
ATOM 602 O O . PRO A 1 78 ? 55.303 -24.577 2.216 1.00 59.53 78 PRO A O 1
ATOM 605 N N . VAL A 1 79 ? 55.341 -22.329 2.381 1.00 46.72 79 VAL A N 1
ATOM 606 C CA . VAL A 1 79 ? 56.297 -21.925 1.298 1.00 46.72 79 VAL A CA 1
ATOM 607 C C . VAL A 1 79 ? 55.882 -22.008 -0.195 1.00 46.72 79 VAL A C 1
ATOM 609 O O . VAL A 1 79 ? 56.105 -23.014 -0.858 1.00 46.72 79 VAL A O 1
ATOM 612 N N . HIS A 1 80 ? 55.492 -20.859 -0.777 1.00 44.16 80 HIS A N 1
ATOM 613 C CA . HIS A 1 80 ? 56.011 -20.240 -2.032 1.00 44.16 80 HIS A CA 1
ATOM 614 C C . HIS A 1 80 ? 55.227 -18.925 -2.298 1.00 44.16 80 HIS A C 1
ATOM 616 O O . HIS A 1 80 ? 54.047 -18.855 -1.987 1.00 44.16 80 HIS A O 1
ATOM 622 N N . GLY A 1 81 ? 55.766 -17.831 -2.846 1.00 43.81 81 GLY A N 1
ATOM 623 C CA . GLY A 1 81 ? 57.131 -17.594 -3.312 1.00 43.81 81 GLY A CA 1
ATOM 624 C C . GLY A 1 81 ? 57.232 -17.238 -4.799 1.00 43.81 81 GLY A C 1
ATOM 625 O O . GLY A 1 81 ? 57.822 -18.016 -5.529 1.00 43.81 81 GLY A O 1
ATOM 626 N N . THR A 1 82 ? 56.752 -16.062 -5.230 1.00 46.88 82 THR A N 1
ATOM 627 C CA . THR A 1 82 ? 57.266 -15.360 -6.432 1.00 46.88 82 THR A CA 1
ATOM 628 C C . THR A 1 82 ? 56.885 -13.879 -6.415 1.00 46.88 82 THR A C 1
ATOM 630 O O . THR A 1 82 ? 55.758 -13.526 -6.081 1.00 46.88 82 THR A O 1
ATOM 633 N N . ARG A 1 83 ? 57.831 -13.016 -6.803 1.00 50.09 83 ARG A N 1
ATOM 634 C CA . ARG A 1 83 ? 57.575 -11.613 -7.162 1.00 50.09 83 ARG A CA 1
ATOM 635 C C . ARG A 1 83 ? 57.128 -11.558 -8.622 1.00 50.09 83 ARG A C 1
ATOM 637 O O . ARG A 1 83 ? 57.795 -12.169 -9.450 1.00 50.09 83 ARG A O 1
ATOM 644 N N . PHE A 1 84 ? 56.126 -10.745 -8.927 1.00 49.06 84 PHE A N 1
ATOM 645 C CA . PHE A 1 84 ? 56.041 -10.069 -10.219 1.00 49.06 84 PHE A CA 1
ATOM 646 C C . PHE A 1 84 ? 56.159 -8.571 -9.956 1.00 49.06 84 PHE A C 1
ATOM 648 O O . PHE A 1 84 ? 55.490 -8.034 -9.074 1.00 49.06 84 PHE A O 1
ATOM 655 N N . ALA A 1 85 ? 57.105 -7.940 -10.643 1.00 49.00 85 ALA A N 1
ATOM 656 C CA . ALA A 1 85 ? 57.186 -6.497 -10.752 1.00 49.00 85 ALA A CA 1
ATOM 657 C C . ALA A 1 85 ? 56.580 -6.174 -12.112 1.00 49.00 85 ALA A C 1
ATOM 659 O O . ALA A 1 85 ? 57.211 -6.474 -13.123 1.00 49.00 85 ALA A O 1
ATOM 660 N N . ASP A 1 86 ? 55.355 -5.654 -12.119 1.00 50.47 86 ASP A N 1
ATOM 661 C CA . ASP A 1 86 ? 54.726 -5.198 -13.353 1.00 50.47 86 ASP A CA 1
ATOM 662 C C . ASP A 1 86 ? 55.138 -3.756 -13.661 1.00 50.47 86 ASP A C 1
ATOM 664 O O . ASP A 1 86 ? 55.322 -2.921 -12.768 1.00 50.47 86 ASP A O 1
ATOM 668 N N . GLU A 1 87 ? 55.330 -3.525 -14.955 1.00 58.50 87 GLU A N 1
ATOM 669 C CA . GLU A 1 87 ? 55.817 -2.297 -15.570 1.00 58.50 87 GLU A CA 1
ATOM 670 C C . GLU A 1 87 ? 54.925 -1.096 -15.205 1.00 58.50 87 GLU A C 1
ATOM 672 O O . GLU A 1 87 ? 53.704 -1.143 -15.356 1.00 58.50 87 GLU A O 1
ATOM 677 N N . PHE A 1 88 ? 55.527 0.003 -14.741 1.00 55.00 88 PHE A N 1
ATOM 678 C CA . PHE A 1 88 ? 54.798 1.240 -14.450 1.00 55.00 88 PHE A CA 1
ATOM 679 C C . PHE A 1 88 ? 54.819 2.137 -15.694 1.00 55.00 88 PHE A C 1
ATOM 681 O O . PHE A 1 88 ? 55.761 2.906 -15.886 1.00 55.00 88 PHE A O 1
ATOM 688 N N . ASP A 1 89 ? 53.810 1.997 -16.554 1.00 57.94 89 ASP A N 1
ATOM 689 C CA . ASP A 1 89 ? 53.672 2.758 -17.803 1.00 57.94 89 ASP A CA 1
ATOM 690 C C . ASP A 1 89 ? 53.011 4.135 -17.539 1.00 57.94 89 ASP A C 1
ATOM 692 O O . ASP A 1 89 ? 51.869 4.180 -17.070 1.00 57.94 89 ASP A O 1
ATOM 696 N N . PRO A 1 90 ? 53.706 5.272 -17.757 1.00 55.34 90 PRO A N 1
ATOM 697 C CA . PRO A 1 90 ? 53.228 6.587 -17.332 1.00 55.34 90 PRO A CA 1
ATOM 698 C C . PRO A 1 90 ? 52.404 7.357 -18.385 1.00 55.34 90 PRO A C 1
ATOM 700 O O . PRO A 1 90 ? 52.044 8.505 -18.121 1.00 55.34 90 PRO A O 1
ATOM 703 N N . GLU A 1 91 ? 52.112 6.801 -19.569 1.00 54.78 91 GLU A N 1
ATOM 704 C CA . GLU A 1 91 ? 51.532 7.587 -20.682 1.00 54.78 91 GLU A CA 1
ATOM 705 C C . GLU A 1 91 ? 49.989 7.683 -20.725 1.00 54.78 91 GLU A C 1
ATOM 707 O O . GLU A 1 91 ? 49.445 8.448 -21.525 1.00 54.78 91 GLU A O 1
ATOM 712 N N . THR A 1 92 ? 49.239 7.022 -19.834 1.00 56.88 92 THR A N 1
ATOM 713 C CA . THR A 1 92 ? 47.763 7.141 -19.781 1.00 56.88 92 THR A CA 1
ATOM 714 C C . THR A 1 92 ? 47.273 8.222 -18.806 1.00 56.88 92 THR A C 1
ATOM 716 O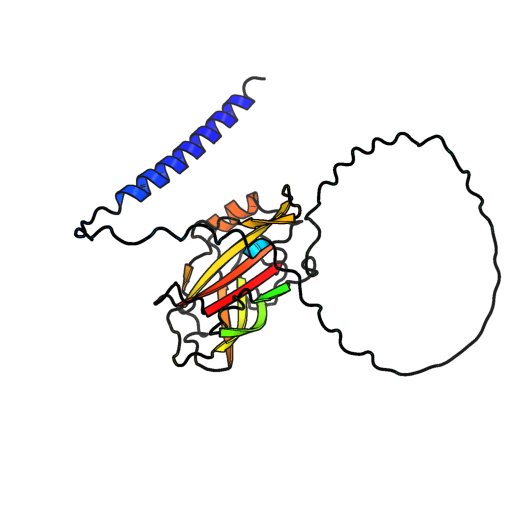 O . THR A 1 92 ? 46.516 7.928 -17.881 1.00 56.88 92 THR A O 1
ATOM 719 N N . MET A 1 93 ? 47.682 9.483 -19.005 1.00 49.69 93 MET A N 1
ATOM 720 C CA . MET A 1 93 ? 47.283 10.625 -18.148 1.00 49.69 93 MET A CA 1
ATOM 721 C C . MET A 1 93 ? 46.337 11.645 -18.822 1.00 49.69 93 MET A C 1
ATOM 723 O O . MET A 1 93 ? 46.218 12.779 -18.369 1.00 49.69 93 MET A O 1
ATOM 727 N N . PHE A 1 94 ? 45.636 11.243 -19.886 1.00 54.06 94 PHE A N 1
ATOM 728 C CA . PHE A 1 94 ? 44.558 12.030 -20.509 1.00 54.06 94 PHE A CA 1
ATOM 729 C C . PHE A 1 94 ? 43.364 11.141 -20.891 1.00 54.06 94 PHE A C 1
ATOM 731 O O . PHE A 1 94 ? 42.900 11.146 -22.030 1.00 54.06 94 PHE A O 1
ATOM 738 N N . ALA A 1 95 ? 42.875 10.355 -19.928 1.00 56.28 95 ALA A N 1
ATOM 739 C CA . ALA A 1 95 ? 41.504 9.865 -19.994 1.00 56.28 95 ALA A CA 1
ATOM 740 C C . ALA A 1 95 ? 40.561 11.049 -19.727 1.00 56.28 95 ALA A C 1
ATOM 742 O O . ALA A 1 95 ? 40.767 11.810 -18.783 1.00 56.28 95 ALA A O 1
ATOM 743 N N . ASP A 1 96 ? 39.578 11.219 -20.604 1.00 50.16 96 ASP A N 1
ATOM 744 C CA . ASP A 1 96 ? 38.571 12.275 -20.547 1.00 50.16 96 ASP A CA 1
ATOM 745 C C . ASP A 1 96 ? 37.687 12.079 -19.303 1.00 50.16 96 ASP A C 1
ATOM 747 O O . ASP A 1 96 ? 36.784 11.245 -19.297 1.00 50.16 96 ASP A O 1
ATOM 751 N N . ASP A 1 97 ? 37.980 12.826 -18.235 1.00 49.28 97 ASP A N 1
ATOM 752 C CA . ASP A 1 97 ? 37.314 12.745 -16.923 1.00 49.28 97 ASP A CA 1
ATOM 753 C C . ASP A 1 97 ? 35.935 13.450 -16.933 1.00 49.28 97 ASP A C 1
ATOM 755 O O . ASP A 1 97 ? 35.493 14.054 -15.956 1.00 49.28 97 ASP A O 1
ATOM 759 N N . SER A 1 98 ? 35.250 13.393 -18.081 1.00 49.38 98 SER A N 1
ATOM 760 C CA . SER A 1 98 ? 33.843 13.755 -18.274 1.00 49.38 98 SER A CA 1
ATOM 761 C C . SER A 1 98 ? 32.932 12.525 -18.188 1.00 49.38 98 SER A C 1
ATOM 763 O O . SER A 1 98 ? 31.920 12.409 -18.882 1.00 49.38 98 SER A O 1
ATOM 765 N N . ALA A 1 99 ? 33.264 11.616 -17.266 1.00 51.97 99 ALA A N 1
ATOM 766 C CA . ALA A 1 99 ? 32.283 10.704 -16.706 1.00 51.97 99 ALA A CA 1
ATOM 767 C C . ALA A 1 99 ? 31.229 11.536 -15.958 1.00 51.97 99 ALA A C 1
ATOM 769 O O . ALA A 1 99 ? 31.359 11.832 -14.771 1.00 51.97 99 ALA A O 1
ATOM 770 N N . GLU A 1 100 ? 30.171 11.934 -16.668 1.00 50.91 100 GLU A N 1
ATOM 771 C CA . GLU A 1 100 ? 28.910 12.246 -16.011 1.00 50.91 100 GLU A CA 1
ATOM 772 C C . GLU A 1 100 ? 28.519 10.992 -15.221 1.00 50.91 100 GLU A C 1
ATOM 774 O O . GLU A 1 100 ? 28.144 9.978 -15.813 1.00 50.91 100 GLU A O 1
ATOM 779 N N . ASP A 1 101 ? 28.645 11.052 -13.891 1.00 50.34 101 ASP A N 1
ATOM 780 C CA . ASP A 1 101 ? 28.083 10.064 -12.970 1.00 50.34 101 ASP A CA 1
ATOM 781 C C . ASP A 1 101 ? 26.554 10.084 -13.137 1.00 50.34 101 ASP A C 1
ATOM 783 O O . ASP A 1 101 ? 25.815 10.729 -12.384 1.00 50.34 101 ASP A O 1
ATOM 787 N N . GLU A 1 102 ? 26.064 9.404 -14.176 1.00 56.50 102 GLU A N 1
ATOM 788 C CA . GLU A 1 102 ? 24.651 9.145 -14.396 1.00 56.50 102 GLU A CA 1
ATOM 789 C C . GLU A 1 102 ? 24.182 8.302 -13.211 1.00 56.50 102 GLU A C 1
ATOM 791 O O . GLU A 1 102 ? 24.372 7.088 -13.181 1.00 56.50 102 GLU A O 1
ATOM 796 N N . TYR A 1 103 ? 23.627 8.974 -12.196 1.00 59.62 103 TYR A N 1
ATOM 797 C CA . TYR A 1 103 ? 23.184 8.366 -10.944 1.00 59.62 103 TYR A CA 1
ATOM 798 C 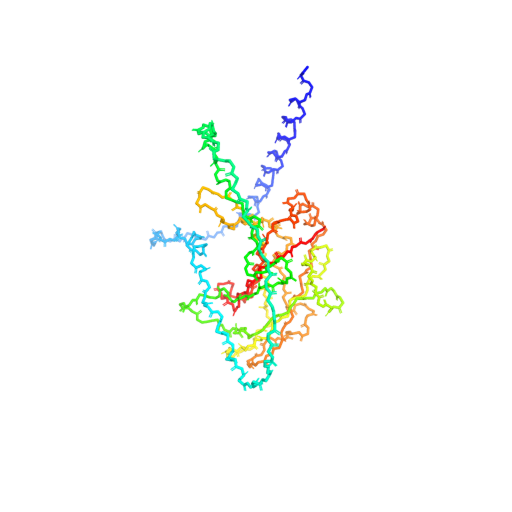C . TYR A 1 103 ? 22.204 7.219 -11.225 1.00 59.62 103 TYR A C 1
ATOM 800 O O . TYR A 1 103 ? 20.991 7.432 -11.364 1.00 59.62 103 TYR A O 1
ATOM 808 N N . ASP A 1 104 ? 22.732 5.997 -11.310 1.00 72.94 104 ASP A N 1
ATOM 809 C CA . ASP A 1 104 ? 21.949 4.848 -11.728 1.00 72.94 104 ASP A CA 1
ATOM 810 C C . ASP A 1 104 ? 21.069 4.347 -10.579 1.00 72.94 104 ASP A C 1
ATOM 812 O O . ASP A 1 104 ? 21.473 3.633 -9.653 1.00 72.94 104 ASP A O 1
ATOM 816 N N . CYS A 1 105 ? 19.797 4.715 -10.669 1.00 79.50 105 CYS A N 1
ATOM 817 C CA . CYS A 1 105 ? 18.772 4.321 -9.721 1.00 79.50 105 CYS A CA 1
ATOM 818 C C . CYS A 1 105 ? 18.261 2.880 -9.925 1.00 79.50 105 CYS A C 1
ATOM 820 O O . CYS A 1 105 ? 17.216 2.535 -9.361 1.00 79.50 105 CYS A O 1
ATOM 822 N N . THR A 1 106 ? 18.969 2.033 -10.686 1.00 74.56 106 THR A N 1
ATOM 823 C CA . THR A 1 106 ? 18.780 0.570 -10.685 1.00 74.56 106 THR A CA 1
ATOM 824 C C . THR A 1 106 ? 19.162 -0.079 -9.355 1.00 74.56 106 THR A C 1
ATOM 826 O O . THR A 1 106 ? 18.696 -1.184 -9.080 1.00 74.56 106 THR A O 1
ATOM 829 N N . THR A 1 107 ? 19.953 0.573 -8.492 1.00 82.62 107 THR A N 1
ATOM 830 C CA . THR A 1 107 ? 20.287 0.014 -7.170 1.00 82.62 107 THR A CA 1
ATOM 831 C C . THR A 1 107 ? 19.020 -0.177 -6.328 1.00 82.62 107 THR A C 1
ATOM 833 O O . THR A 1 107 ? 18.377 0.781 -5.894 1.00 82.62 107 THR A O 1
ATOM 836 N N . PHE A 1 108 ? 18.661 -1.440 -6.081 1.00 82.81 108 PHE A N 1
ATOM 837 C CA . PHE A 1 108 ? 17.443 -1.818 -5.364 1.00 82.81 108 PHE A CA 1
ATOM 838 C C . PHE A 1 108 ? 17.562 -1.502 -3.861 1.00 82.81 108 PHE A C 1
ATOM 840 O O . PHE A 1 108 ? 18.335 -2.174 -3.167 1.00 82.81 108 PHE A O 1
ATOM 847 N N . PRO A 1 109 ? 16.781 -0.547 -3.312 1.00 85.75 109 PRO A N 1
ATOM 848 C CA . PRO A 1 109 ? 16.803 -0.252 -1.883 1.00 85.75 109 PRO A CA 1
ATOM 849 C C . PRO A 1 109 ? 16.336 -1.475 -1.088 1.00 85.75 109 PRO A C 1
ATOM 851 O O . PRO A 1 109 ? 15.595 -2.311 -1.607 1.00 85.75 109 PRO A O 1
ATOM 854 N N . ASN A 1 110 ? 16.751 -1.595 0.174 1.00 88.31 110 ASN A N 1
ATOM 855 C CA . ASN A 1 110 ? 16.218 -2.581 1.126 1.00 88.31 110 ASN A CA 1
ATOM 856 C C . ASN A 1 110 ? 16.211 -4.053 0.642 1.00 88.31 110 ASN A C 1
ATOM 858 O O . ASN A 1 110 ? 15.383 -4.855 1.073 1.00 88.31 110 ASN A O 1
ATOM 862 N N . LYS A 1 111 ? 17.152 -4.427 -0.244 1.00 88.25 111 LYS A N 1
ATOM 863 C CA . LYS A 1 111 ? 17.263 -5.765 -0.873 1.00 88.25 111 LYS A CA 1
ATOM 864 C C . LYS A 1 111 ? 16.033 -6.162 -1.713 1.00 88.25 111 LYS A C 1
ATOM 866 O O . LYS A 1 111 ? 15.782 -7.345 -1.936 1.00 88.25 111 LYS A O 1
ATOM 871 N N . THR A 1 112 ? 15.309 -5.180 -2.251 1.00 91.25 112 THR A N 1
ATOM 872 C CA . THR A 1 112 ? 14.052 -5.380 -3.005 1.00 91.25 112 THR A CA 1
ATOM 873 C C . THR A 1 112 ? 14.197 -6.065 -4.366 1.00 91.25 112 THR A C 1
ATOM 875 O O . THR A 1 112 ? 13.204 -6.341 -5.035 1.00 91.25 112 THR A O 1
ATOM 878 N N . MET A 1 113 ? 15.427 -6.412 -4.755 1.00 90.06 113 MET A N 1
ATOM 879 C CA . MET A 1 113 ? 15.727 -7.282 -5.892 1.00 90.06 113 MET A CA 1
ATOM 880 C C . MET A 1 113 ? 15.206 -8.720 -5.694 1.00 90.06 113 MET A C 1
ATOM 882 O O . MET A 1 113 ? 14.842 -9.365 -6.678 1.00 90.06 113 MET A O 1
ATOM 886 N N . THR A 1 114 ? 15.175 -9.226 -4.450 1.00 92.12 114 THR A N 1
ATOM 887 C CA . THR A 1 114 ? 14.920 -10.654 -4.146 1.00 92.12 114 THR A CA 1
ATOM 888 C C . THR A 1 114 ? 13.699 -10.934 -3.267 1.00 92.12 114 THR A C 1
ATOM 890 O O . THR A 1 114 ? 13.274 -12.085 -3.185 1.00 92.12 114 THR A O 1
ATOM 893 N N . ARG A 1 115 ? 13.135 -9.921 -2.602 1.00 93.31 115 ARG A N 1
ATOM 894 C CA . ARG A 1 115 ? 11.931 -10.031 -1.759 1.00 93.31 115 ARG A CA 1
ATOM 895 C C . ARG A 1 115 ? 11.246 -8.667 -1.619 1.00 93.31 115 ARG A C 1
ATOM 897 O O . ARG A 1 115 ? 11.941 -7.658 -1.750 1.00 93.31 115 ARG A O 1
ATOM 904 N N . PRO A 1 116 ? 9.941 -8.585 -1.309 1.00 94.06 116 PRO A N 1
ATOM 905 C CA . PRO A 1 116 ? 9.344 -7.315 -0.932 1.00 94.06 116 PRO A CA 1
ATOM 906 C C . PRO A 1 116 ? 9.920 -6.852 0.416 1.00 94.06 116 PRO A C 1
ATOM 908 O O . PRO A 1 116 ? 10.290 -7.656 1.281 1.00 94.06 116 PRO A O 1
ATOM 911 N N . HIS A 1 117 ? 9.988 -5.539 0.593 1.00 95.62 117 HIS A N 1
ATOM 912 C CA . HIS A 1 117 ? 10.283 -4.892 1.864 1.00 95.62 117 HIS A CA 1
ATOM 913 C C . HIS A 1 117 ? 9.128 -3.956 2.202 1.00 95.62 117 HIS A C 1
ATOM 915 O O . HIS A 1 117 ? 8.733 -3.171 1.343 1.00 95.62 117 HIS A O 1
ATOM 921 N N . PHE A 1 118 ? 8.600 -4.008 3.424 1.00 95.94 118 PHE A N 1
ATOM 922 C CA . PHE A 1 118 ? 7.473 -3.169 3.822 1.00 95.94 118 PHE A CA 1
ATOM 923 C C . PHE A 1 118 ? 7.729 -2.414 5.127 1.00 95.94 118 PHE A C 1
ATOM 925 O O . PHE A 1 118 ? 8.579 -2.803 5.925 1.00 95.94 118 PHE A O 1
ATOM 932 N N . PHE A 1 119 ? 7.013 -1.307 5.315 1.00 95.44 119 PHE A N 1
ATOM 933 C CA . PHE A 1 119 ? 7.052 -0.474 6.519 1.00 95.44 119 PHE A CA 1
ATOM 934 C C . PHE A 1 119 ? 5.800 0.412 6.606 1.00 95.44 119 PHE A C 1
ATOM 936 O O . PHE A 1 119 ? 5.127 0.650 5.603 1.00 95.44 119 PHE A O 1
ATOM 943 N N . SER A 1 120 ? 5.474 0.912 7.801 1.00 95.06 120 SER A N 1
ATOM 944 C CA . SER A 1 120 ? 4.391 1.893 7.971 1.00 95.06 120 SER A CA 1
ATOM 945 C C . SER A 1 120 ? 4.812 3.276 7.455 1.00 95.06 120 SER A C 1
ATOM 947 O O . SER A 1 120 ? 5.937 3.712 7.688 1.00 95.06 120 SER A O 1
ATOM 949 N N . CYS A 1 121 ? 3.892 3.976 6.787 1.00 93.62 121 CYS A N 1
ATOM 950 C CA . CYS A 1 121 ? 4.013 5.389 6.396 1.00 93.62 121 CYS A CA 1
ATOM 951 C C . CYS A 1 121 ? 3.122 6.326 7.226 1.00 93.62 121 CYS A C 1
ATOM 953 O O . CYS A 1 121 ? 2.814 7.443 6.807 1.00 93.62 121 CYS A O 1
ATOM 955 N N . ASN A 1 122 ? 2.687 5.900 8.410 1.00 89.25 122 ASN A N 1
ATOM 956 C CA . ASN A 1 122 ? 1.905 6.773 9.276 1.00 89.25 122 ASN A CA 1
ATOM 957 C C . ASN A 1 122 ? 2.786 7.889 9.867 1.00 89.25 122 ASN A C 1
ATOM 959 O O . ASN A 1 122 ? 3.965 7.694 10.162 1.00 89.25 122 ASN A O 1
ATOM 963 N N . SER A 1 123 ? 2.221 9.091 10.005 1.00 83.19 123 SER A N 1
ATOM 964 C CA . SER A 1 123 ? 2.958 10.258 10.505 1.00 83.19 123 SER A CA 1
ATOM 965 C C . SER A 1 123 ? 3.309 10.097 11.992 1.00 83.19 123 SER A C 1
ATOM 967 O O . SER A 1 123 ? 2.417 9.787 12.780 1.00 83.19 123 SER A O 1
ATOM 969 N N . PRO A 1 124 ? 4.545 10.407 12.435 1.00 79.69 124 PRO A N 1
ATOM 970 C CA . PRO A 1 124 ? 4.906 10.334 13.854 1.00 79.69 124 PRO A CA 1
ATOM 971 C C . PRO A 1 124 ? 4.112 11.319 14.732 1.00 79.69 124 PRO A C 1
ATOM 973 O O . PRO A 1 124 ? 4.038 11.140 15.943 1.00 79.69 124 PRO A O 1
ATOM 976 N N . VAL A 1 125 ? 3.494 12.345 14.133 1.00 84.50 125 VAL A N 1
ATOM 977 C CA . VAL A 1 125 ? 2.681 13.355 14.833 1.00 84.50 125 VAL A CA 1
ATOM 978 C C . VAL A 1 125 ? 1.311 12.803 15.253 1.00 84.50 125 VAL A C 1
ATOM 980 O O . VAL A 1 125 ? 0.707 13.308 16.199 1.00 84.50 125 VAL A O 1
ATOM 983 N N . ARG A 1 126 ? 0.792 11.779 14.561 1.00 80.69 126 ARG A N 1
ATOM 984 C CA . ARG A 1 126 ? -0.522 11.176 14.837 1.00 80.69 126 ARG A CA 1
ATOM 985 C C . ARG A 1 126 ? -0.423 9.649 14.740 1.00 80.69 126 ARG A C 1
ATOM 987 O O . ARG A 1 126 ? -0.343 9.143 13.621 1.00 80.69 126 ARG A O 1
ATOM 994 N N . PRO A 1 127 ? -0.440 8.909 15.867 1.00 83.44 127 PRO A N 1
ATOM 995 C CA . PRO A 1 127 ? -0.375 7.453 15.824 1.00 83.44 127 PRO A CA 1
ATOM 996 C C . PRO A 1 127 ? -1.589 6.889 15.064 1.00 83.44 127 PRO A C 1
ATOM 998 O O . PRO A 1 127 ? -2.700 7.399 15.245 1.00 83.44 127 PRO A O 1
ATOM 1001 N N . PRO A 1 128 ? -1.408 5.859 14.220 1.00 90.12 128 PRO A N 1
ATOM 1002 C CA . PRO A 1 128 ? -2.508 5.274 13.468 1.00 90.12 128 PRO A CA 1
ATOM 1003 C C . PRO A 1 128 ? -3.476 4.529 14.386 1.00 90.12 128 PRO A C 1
ATOM 1005 O O . PRO A 1 128 ? -3.088 3.950 15.401 1.00 90.12 128 PRO A O 1
ATOM 1008 N N . ILE A 1 129 ? -4.747 4.504 13.988 1.00 94.44 129 ILE A N 1
ATOM 1009 C CA . ILE A 1 129 ? -5.796 3.765 14.703 1.00 94.44 129 ILE A CA 1
ATOM 1010 C C . ILE A 1 129 ? -5.623 2.251 14.507 1.00 94.44 129 ILE A C 1
ATOM 1012 O O . ILE A 1 129 ? -5.930 1.476 15.417 1.00 94.44 129 ILE A O 1
ATOM 1016 N N . LEU A 1 130 ? -5.102 1.837 13.346 1.00 96.19 130 LEU A N 1
ATOM 1017 C CA . LEU A 1 130 ? -4.726 0.462 13.033 1.00 96.19 130 LEU A CA 1
ATOM 1018 C C . LEU A 1 130 ? -3.193 0.368 12.979 1.00 96.19 130 LEU A C 1
ATOM 1020 O O . LEU A 1 130 ? -2.558 0.824 12.028 1.00 96.19 130 LEU A O 1
ATOM 1024 N N . VAL A 1 131 ? -2.587 -0.216 14.011 1.00 96.12 131 VAL A N 1
ATOM 1025 C CA . VAL A 1 131 ? -1.134 -0.431 14.085 1.00 96.12 131 VAL A CA 1
ATOM 1026 C C . VAL A 1 131 ? -0.795 -1.775 13.451 1.00 96.12 131 VAL A C 1
ATOM 1028 O O . VAL A 1 131 ? -1.243 -2.804 13.945 1.00 96.12 131 VAL A O 1
ATOM 1031 N N . MET A 1 132 ? 0.005 -1.768 12.385 1.00 96.38 132 MET A N 1
ATOM 1032 C CA . MET A 1 132 ? 0.517 -2.976 11.729 1.00 96.38 132 MET A CA 1
ATOM 1033 C C . MET A 1 132 ? 1.716 -3.565 12.489 1.00 96.38 132 MET A C 1
ATOM 1035 O O . MET A 1 132 ? 2.646 -2.835 12.831 1.00 96.38 132 MET A O 1
ATOM 1039 N N . HIS A 1 133 ? 1.712 -4.885 12.684 1.00 96.62 133 HIS A N 1
ATOM 1040 C CA . HIS A 1 133 ? 2.823 -5.667 13.249 1.00 96.62 133 HIS A CA 1
ATOM 1041 C C . HIS A 1 133 ? 3.612 -6.418 12.179 1.00 96.62 133 HIS A C 1
ATOM 1043 O O . HIS A 1 133 ? 4.835 -6.479 12.254 1.00 96.62 133 HIS A O 1
ATOM 1049 N N . ASP A 1 134 ? 2.913 -6.990 11.198 1.00 97.50 134 ASP A N 1
ATOM 1050 C CA . ASP A 1 134 ? 3.492 -7.804 10.127 1.00 97.50 134 ASP A CA 1
ATOM 1051 C C . ASP A 1 134 ? 2.638 -7.709 8.855 1.00 97.50 134 ASP A C 1
ATOM 1053 O O . ASP A 1 134 ? 1.471 -7.296 8.899 1.00 97.50 134 ASP A O 1
ATOM 1057 N N . SER A 1 135 ? 3.213 -8.083 7.714 1.00 96.56 135 SER A N 1
ATOM 1058 C CA . SER A 1 135 ? 2.518 -8.059 6.437 1.00 96.56 135 SER A CA 1
ATOM 1059 C C . SER A 1 135 ? 3.072 -9.047 5.410 1.00 96.56 135 SER A C 1
ATOM 1061 O O . SER A 1 135 ? 4.279 -9.238 5.265 1.00 96.56 135 SER A O 1
ATOM 1063 N N . ALA 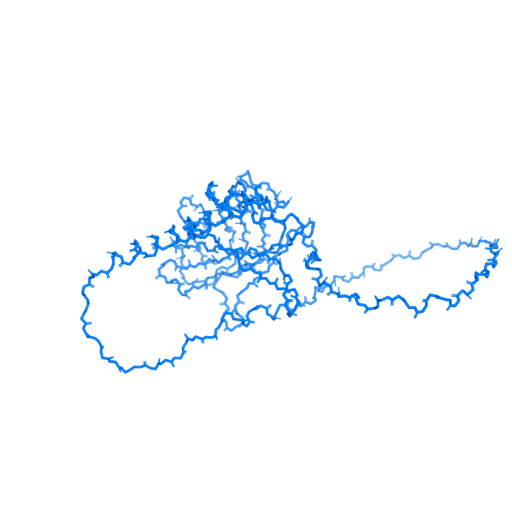A 1 136 ? 2.162 -9.645 4.643 1.00 96.19 136 ALA A N 1
ATOM 1064 C CA . ALA A 1 136 ? 2.474 -10.577 3.569 1.00 96.19 136 ALA A CA 1
ATOM 1065 C C . ALA A 1 136 ? 1.744 -10.192 2.279 1.00 96.19 136 ALA A C 1
ATOM 1067 O O . ALA A 1 136 ? 0.690 -9.556 2.308 1.00 96.19 136 ALA A O 1
ATOM 1068 N N . VAL A 1 137 ? 2.289 -10.618 1.138 1.00 95.88 137 VAL A N 1
ATOM 1069 C CA . VAL A 1 137 ? 1.654 -10.431 -0.172 1.00 95.88 137 VAL A CA 1
ATOM 1070 C C . VAL A 1 137 ? 1.551 -11.762 -0.896 1.00 95.88 137 VAL A C 1
ATOM 1072 O O . VAL A 1 137 ? 2.513 -12.534 -0.943 1.00 95.88 137 VAL A O 1
ATOM 1075 N N . ALA A 1 138 ? 0.376 -12.017 -1.458 1.00 96.00 138 ALA A N 1
ATOM 1076 C CA . ALA A 1 138 ? 0.049 -13.240 -2.163 1.00 96.00 138 ALA A CA 1
ATOM 1077 C C . ALA A 1 138 ? -0.633 -12.966 -3.506 1.00 96.00 138 ALA A C 1
ATOM 1079 O O . ALA A 1 138 ? -1.165 -11.882 -3.762 1.00 96.00 138 ALA A O 1
ATOM 1080 N N . ASN A 1 139 ? -0.640 -13.993 -4.346 1.00 94.81 139 ASN A N 1
ATOM 1081 C CA . ASN A 1 139 ? -1.410 -14.037 -5.583 1.00 94.81 139 ASN A CA 1
ATOM 1082 C C . ASN A 1 139 ? -2.906 -14.319 -5.314 1.00 94.81 139 ASN A C 1
ATOM 1084 O O . ASN A 1 139 ? -3.358 -14.430 -4.173 1.00 94.81 139 ASN A O 1
ATOM 1088 N N . SER A 1 140 ? -3.680 -14.522 -6.381 1.00 92.31 140 SER A N 1
ATOM 1089 C CA . SER A 1 140 ? -5.100 -14.885 -6.283 1.00 92.31 140 SER A CA 1
ATOM 1090 C C . SER A 1 140 ? -5.387 -16.204 -5.535 1.00 92.31 140 SER A C 1
ATOM 1092 O O . SER A 1 140 ? -6.404 -16.282 -4.844 1.00 92.31 140 SER A O 1
ATOM 1094 N N . THR A 1 141 ? -4.506 -17.212 -5.597 1.00 94.12 141 THR A N 1
ATOM 1095 C CA . THR A 1 141 ? -4.669 -18.497 -4.883 1.00 94.12 141 THR A CA 1
ATOM 1096 C C . THR A 1 141 ? -4.297 -18.430 -3.399 1.00 94.12 141 THR A C 1
ATOM 1098 O O . THR A 1 141 ? -4.716 -19.296 -2.636 1.00 94.12 141 THR A O 1
ATOM 1101 N N . GLY A 1 142 ? -3.610 -17.369 -2.959 1.00 92.69 142 GLY A N 1
ATOM 1102 C CA . GLY A 1 142 ? -3.124 -17.205 -1.584 1.00 92.69 142 GLY A CA 1
ATOM 1103 C C . GLY A 1 142 ? -1.670 -17.647 -1.378 1.00 92.69 142 GLY A C 1
ATOM 1104 O O . GLY A 1 142 ? -1.184 -17.614 -0.251 1.00 92.69 142 GLY A O 1
ATOM 1105 N N . ASP A 1 143 ? -0.963 -18.014 -2.448 1.00 95.44 143 ASP A N 1
ATOM 1106 C CA . ASP A 1 143 ? 0.460 -18.348 -2.405 1.00 95.44 143 ASP A CA 1
ATOM 1107 C C . ASP A 1 143 ? 1.317 -17.076 -2.379 1.00 95.44 143 ASP A C 1
ATOM 1109 O O . ASP A 1 143 ? 1.029 -16.101 -3.082 1.00 95.44 143 ASP A O 1
ATOM 1113 N N . TYR A 1 144 ? 2.403 -17.095 -1.600 1.00 94.62 144 TYR A N 1
ATOM 1114 C CA . TYR A 1 144 ? 3.369 -15.994 -1.533 1.00 94.62 144 TYR A CA 1
ATOM 1115 C C . TYR A 1 144 ? 3.894 -15.626 -2.928 1.00 94.62 144 TYR A C 1
ATOM 1117 O O . TYR A 1 144 ? 4.378 -16.488 -3.667 1.00 94.62 144 TYR A O 1
ATOM 1125 N N . GLN A 1 145 ? 3.843 -14.336 -3.267 1.00 90.81 145 GLN A N 1
ATOM 1126 C CA . GLN A 1 145 ? 4.172 -13.855 -4.606 1.00 90.81 145 GLN A CA 1
ATOM 1127 C C . GLN A 1 145 ? 5.265 -12.779 -4.596 1.00 90.81 145 GLN A C 1
ATOM 1129 O O . GLN A 1 145 ? 5.119 -11.706 -4.010 1.00 90.81 145 GLN A O 1
ATOM 1134 N N . PHE A 1 146 ? 6.352 -13.059 -5.316 1.00 92.69 146 PHE A N 1
ATOM 1135 C CA . PHE A 1 146 ? 7.387 -12.092 -5.670 1.00 92.69 146 PHE A CA 1
ATOM 1136 C C . PHE A 1 146 ? 7.951 -12.421 -7.068 1.00 92.69 146 PHE A C 1
ATOM 1138 O O . PHE A 1 146 ? 8.286 -13.585 -7.301 1.00 92.69 146 PHE A O 1
ATOM 1145 N N . PRO A 1 147 ? 8.110 -11.445 -7.987 1.00 93.81 147 PRO A N 1
ATOM 1146 C CA . PRO A 1 147 ? 7.694 -10.038 -7.889 1.00 93.81 147 PRO A CA 1
ATOM 1147 C C . PRO A 1 147 ? 6.167 -9.875 -7.786 1.00 93.81 147 PRO A C 1
ATOM 1149 O O . PRO A 1 147 ? 5.426 -10.840 -7.946 1.00 93.81 147 PRO A O 1
ATOM 1152 N N . LEU A 1 148 ? 5.693 -8.660 -7.493 1.00 93.00 148 LEU A N 1
ATOM 1153 C CA . LEU A 1 148 ? 4.257 -8.368 -7.420 1.00 93.00 148 LEU A CA 1
ATOM 1154 C C . LEU A 1 148 ? 3.651 -8.340 -8.827 1.00 93.00 148 LEU A C 1
ATOM 1156 O O . LEU A 1 148 ? 4.030 -7.501 -9.639 1.00 93.00 148 LEU A O 1
ATOM 1160 N N . ASP A 1 149 ? 2.701 -9.222 -9.112 1.00 91.31 149 ASP A N 1
ATOM 1161 C CA . ASP A 1 149 ? 2.121 -9.377 -10.447 1.00 91.31 149 ASP A CA 1
ATOM 1162 C C . ASP A 1 149 ? 0.752 -8.690 -10.552 1.00 91.31 149 ASP A C 1
ATOM 1164 O O . ASP A 1 149 ? -0.276 -9.233 -10.147 1.00 91.31 149 ASP A O 1
ATOM 1168 N N . PHE A 1 150 ? 0.731 -7.496 -11.143 1.00 89.31 150 PHE A N 1
ATOM 1169 C CA . PHE A 1 150 ? -0.490 -6.717 -11.372 1.00 89.31 150 PHE A CA 1
ATOM 1170 C C . PHE A 1 150 ? -1.185 -7.078 -12.707 1.00 89.31 150 PHE A C 1
ATOM 1172 O O . PHE A 1 150 ? -2.048 -6.334 -13.188 1.00 89.31 150 PHE A O 1
ATOM 1179 N N . SER A 1 151 ? -0.842 -8.218 -13.324 1.00 87.50 151 SER A N 1
ATOM 1180 C CA . SER A 1 151 ? -1.689 -8.856 -14.345 1.00 87.50 151 SER A CA 1
ATOM 1181 C C . SER A 1 151 ? -2.860 -9.643 -13.730 1.00 87.50 151 SER A C 1
ATOM 1183 O O . SER A 1 151 ? -3.848 -9.916 -14.415 1.00 87.50 151 SER A O 1
ATOM 1185 N N . GLN A 1 152 ? -2.786 -9.953 -12.429 1.00 90.19 152 GLN A N 1
ATOM 1186 C CA . GLN A 1 152 ? -3.797 -10.685 -11.661 1.00 90.19 152 GLN A CA 1
ATOM 1187 C C . GLN A 1 152 ? -4.206 -9.942 -10.374 1.00 90.19 152 GLN A C 1
ATOM 1189 O O . GLN A 1 152 ? -3.740 -8.838 -10.097 1.00 90.19 152 GLN A O 1
ATOM 1194 N N . THR A 1 153 ? -5.115 -10.533 -9.589 1.00 91.31 153 THR A N 1
ATOM 1195 C CA . THR A 1 153 ? -5.442 -10.025 -8.247 1.00 91.31 153 THR A CA 1
ATOM 1196 C C . THR A 1 153 ? -4.245 -10.215 -7.315 1.00 91.31 153 THR A C 1
ATOM 1198 O O . THR A 1 153 ? -3.804 -11.348 -7.115 1.00 91.31 153 THR A O 1
ATOM 1201 N N . VAL A 1 154 ? -3.785 -9.128 -6.697 1.00 93.25 154 VAL A N 1
ATOM 1202 C CA . VAL A 1 154 ? -2.766 -9.130 -5.638 1.00 93.25 154 VAL A CA 1
ATOM 1203 C C . VAL A 1 154 ? -3.473 -9.012 -4.288 1.00 93.25 154 VAL A C 1
ATOM 1205 O O . VAL A 1 154 ? -4.300 -8.120 -4.098 1.00 93.25 154 VAL A O 1
ATOM 1208 N N . ARG A 1 155 ? -3.176 -9.911 -3.349 1.00 94.88 155 ARG A N 1
ATOM 1209 C CA . ARG A 1 155 ? -3.783 -9.955 -2.010 1.00 94.88 155 ARG A CA 1
ATOM 1210 C C . ARG A 1 155 ? -2.754 -9.503 -0.982 1.00 94.88 155 ARG A C 1
ATOM 1212 O O . ARG A 1 155 ? -1.714 -10.141 -0.828 1.00 94.88 155 ARG A O 1
ATOM 1219 N N . PHE A 1 156 ? -3.038 -8.406 -0.293 1.00 95.81 156 PHE A N 1
ATOM 1220 C CA . PHE A 1 156 ? -2.209 -7.890 0.792 1.00 95.81 156 PHE A CA 1
ATOM 1221 C C . PHE A 1 156 ? -2.808 -8.314 2.131 1.00 95.81 156 PHE A C 1
ATOM 1223 O O . PHE A 1 156 ? -3.975 -8.032 2.398 1.00 95.81 156 PHE A O 1
ATOM 1230 N N . PHE A 1 157 ? -2.015 -8.971 2.971 1.00 96.69 157 PHE A N 1
ATOM 1231 C CA . PHE A 1 157 ? -2.398 -9.352 4.327 1.00 96.69 157 PHE A CA 1
ATOM 1232 C C . PHE A 1 157 ? -1.674 -8.466 5.334 1.00 96.69 157 PHE A C 1
ATOM 1234 O O . PHE A 1 157 ? -0.467 -8.244 5.218 1.00 96.69 157 PHE A O 1
ATOM 1241 N N . PHE A 1 158 ? -2.401 -7.990 6.339 1.00 97.19 158 PHE A N 1
ATOM 1242 C CA . PHE A 1 158 ? -1.861 -7.155 7.408 1.00 97.19 158 PHE A CA 1
ATOM 1243 C C . PHE A 1 158 ? -2.278 -7.730 8.761 1.00 97.19 158 PHE A C 1
ATOM 1245 O O . PHE A 1 158 ? -3.473 -7.847 9.037 1.00 97.19 158 PHE A O 1
ATOM 1252 N N . ASP A 1 159 ? -1.309 -8.070 9.609 1.00 98.00 159 ASP A N 1
ATOM 1253 C CA . ASP A 1 159 ? -1.545 -8.329 11.031 1.00 98.00 159 ASP A CA 1
ATOM 1254 C C . ASP A 1 159 ? -1.578 -6.981 11.750 1.00 98.00 159 ASP A C 1
ATOM 1256 O O . ASP A 1 159 ? -0.566 -6.278 11.809 1.00 98.00 159 ASP A O 1
ATOM 1260 N N . ILE A 1 160 ? -2.753 -6.593 12.244 1.00 97.69 160 ILE A N 1
ATOM 1261 C CA . ILE A 1 160 ? -3.005 -5.269 12.810 1.00 97.69 160 ILE A CA 1
ATOM 1262 C C . ILE A 1 160 ? -3.592 -5.355 14.217 1.00 97.69 160 ILE A C 1
ATOM 1264 O O . ILE A 1 160 ? -4.361 -6.261 14.527 1.00 97.69 160 ILE A O 1
ATOM 1268 N N . THR A 1 161 ? -3.317 -4.352 15.052 1.00 97.75 161 THR A N 1
ATOM 1269 C CA . THR A 1 161 ? -4.135 -4.034 16.231 1.00 97.75 161 THR A CA 1
ATOM 1270 C C . THR A 1 161 ? -4.934 -2.764 15.981 1.00 97.75 161 THR A C 1
ATOM 1272 O O . THR A 1 161 ? -4.361 -1.697 15.767 1.00 97.75 161 THR A O 1
ATOM 1275 N N . SER A 1 162 ? -6.257 -2.870 16.077 1.00 97.50 162 SER A N 1
ATOM 1276 C CA . SER A 1 162 ? -7.170 -1.732 16.126 1.00 97.50 162 SER A CA 1
ATOM 1277 C C . SER A 1 162 ? -7.314 -1.218 17.557 1.00 97.50 162 SER A C 1
ATOM 1279 O O . SER A 1 162 ? -7.755 -1.951 18.447 1.00 97.50 162 SER A O 1
ATOM 1281 N N . PHE A 1 163 ? -6.991 0.058 17.766 1.00 96.19 163 PHE A N 1
ATOM 1282 C CA . PHE A 1 163 ? -7.214 0.782 19.026 1.00 96.19 163 PHE A CA 1
ATOM 1283 C C . PHE A 1 163 ? -8.530 1.580 19.036 1.00 96.19 163 PHE A C 1
ATOM 1285 O O . PHE A 1 163 ? -8.777 2.385 19.935 1.00 96.19 163 PHE A O 1
ATOM 1292 N N . ALA A 1 164 ? -9.390 1.372 18.037 1.00 94.62 164 ALA A N 1
ATOM 1293 C CA . ALA A 1 164 ? -10.667 2.059 17.924 1.00 94.62 164 ALA A CA 1
ATOM 1294 C C . ALA A 1 164 ? -11.653 1.657 19.032 1.00 94.62 164 ALA A C 1
ATOM 1296 O O . ALA A 1 164 ? -11.673 0.522 19.498 1.00 94.62 164 ALA A O 1
ATOM 1297 N N . THR A 1 165 ? -12.556 2.566 19.402 1.00 94.75 165 THR A N 1
ATOM 1298 C CA . THR A 1 165 ? -13.662 2.272 20.338 1.00 94.75 165 THR A CA 1
ATOM 1299 C C . THR A 1 165 ? -14.881 1.640 19.658 1.00 94.75 165 THR A C 1
ATOM 1301 O O . THR A 1 165 ? -15.841 1.255 20.326 1.00 94.75 165 THR A O 1
ATOM 1304 N N . ARG A 1 166 ? -14.881 1.561 18.322 1.00 94.12 166 ARG A N 1
ATOM 1305 C CA . ARG A 1 166 ? -15.982 1.068 17.484 1.00 94.12 166 ARG A CA 1
ATOM 1306 C C . ARG A 1 166 ? -15.425 0.229 16.339 1.00 94.12 166 ARG A C 1
ATOM 1308 O O . ARG A 1 166 ? -14.270 0.388 15.963 1.00 94.12 166 ARG A O 1
ATOM 1315 N N . ARG A 1 167 ? -16.270 -0.636 15.772 1.00 94.88 167 ARG A N 1
ATOM 1316 C CA . ARG A 1 167 ? -15.933 -1.396 14.562 1.00 94.88 167 ARG A CA 1
ATOM 1317 C C . ARG A 1 167 ? -15.975 -0.501 13.317 1.00 94.88 167 ARG A C 1
ATOM 1319 O O . ARG A 1 167 ? -16.884 0.326 13.210 1.00 94.88 167 ARG A O 1
ATOM 1326 N N . TYR A 1 168 ? -15.061 -0.709 12.372 1.00 94.88 168 TYR A N 1
ATOM 1327 C CA . TYR A 1 168 ? -15.126 -0.099 11.040 1.00 94.88 168 TYR A CA 1
ATOM 1328 C C . TYR A 1 168 ? -15.728 -1.083 10.038 1.00 94.88 168 TYR A C 1
ATOM 1330 O O . TYR A 1 168 ? -15.272 -2.216 9.920 1.00 94.88 168 TYR A O 1
ATOM 1338 N N . ASP A 1 169 ? -16.765 -0.644 9.328 1.00 93.75 169 ASP A N 1
ATOM 1339 C CA . ASP A 1 169 ? -17.545 -1.462 8.391 1.00 93.75 169 ASP A CA 1
ATOM 1340 C C . ASP A 1 169 ? -17.766 -0.809 7.025 1.00 93.75 169 ASP A C 1
ATOM 1342 O O . ASP A 1 169 ? -18.578 -1.278 6.238 1.00 93.75 169 ASP A O 1
ATOM 1346 N N . ASN A 1 170 ? -17.068 0.294 6.766 1.00 92.44 170 ASN A N 1
ATOM 1347 C CA . ASN A 1 170 ? -17.087 0.994 5.492 1.00 92.44 170 ASN A CA 1
ATOM 1348 C C . ASN A 1 170 ? -15.692 1.595 5.282 1.00 92.44 170 ASN A C 1
ATOM 1350 O O . ASN A 1 170 ? -15.361 2.652 5.832 1.00 92.44 170 ASN A O 1
ATOM 1354 N N . LEU A 1 171 ? -14.843 0.838 4.594 1.00 93.44 171 LEU A N 1
ATOM 1355 C CA . LEU A 1 171 ? -13.404 1.056 4.503 1.00 93.44 171 LEU A CA 1
ATOM 1356 C C . LEU A 1 171 ? -12.989 1.081 3.046 1.00 93.44 171 LEU A C 1
ATOM 1358 O O . LEU A 1 171 ? -13.402 0.223 2.277 1.00 93.44 171 LEU A O 1
ATOM 1362 N N . ARG A 1 172 ? -12.110 2.010 2.685 1.00 92.50 172 ARG A N 1
ATOM 1363 C CA . ARG A 1 172 ? -11.557 2.097 1.336 1.00 92.50 172 ARG A CA 1
ATOM 1364 C C . ARG A 1 172 ? -10.057 1.869 1.347 1.00 92.50 172 ARG A C 1
ATOM 1366 O O . ARG A 1 172 ? -9.352 2.448 2.172 1.00 92.50 172 ARG A O 1
ATOM 1373 N N . ALA A 1 173 ? -9.585 1.070 0.396 1.00 92.94 173 ALA A N 1
ATOM 1374 C CA . ALA A 1 173 ? -8.179 0.959 0.052 1.00 92.94 173 ALA A CA 1
ATOM 1375 C C . ALA A 1 173 ? -7.837 1.941 -1.073 1.00 92.94 173 ALA A C 1
ATOM 1377 O O . ALA A 1 173 ? -8.460 1.951 -2.142 1.00 92.94 173 ALA A O 1
ATOM 1378 N N . GLU A 1 174 ? -6.815 2.751 -0.830 1.00 92.19 174 GLU A N 1
ATOM 1379 C CA . GLU A 1 174 ? -6.218 3.653 -1.811 1.00 92.19 174 GLU A CA 1
ATOM 1380 C C . GLU A 1 174 ? -4.804 3.153 -2.113 1.00 92.19 174 GLU A C 1
ATOM 1382 O O . GLU A 1 174 ? -3.984 2.999 -1.204 1.00 92.19 174 GLU A O 1
ATOM 1387 N N . VAL A 1 175 ? -4.541 2.845 -3.386 1.00 92.56 175 VAL A N 1
ATOM 1388 C CA . VAL A 1 175 ? -3.283 2.243 -3.841 1.00 92.56 175 VAL A CA 1
ATOM 1389 C C . VAL A 1 175 ? -2.561 3.217 -4.760 1.00 92.56 175 VAL A C 1
ATOM 1391 O O . VAL A 1 175 ? -3.053 3.554 -5.835 1.00 92.56 175 VAL A O 1
ATOM 1394 N N . TYR A 1 176 ? -1.365 3.633 -4.355 1.00 92.75 176 TYR A N 1
ATOM 1395 C CA . TYR A 1 176 ? -0.501 4.524 -5.124 1.00 92.75 176 TYR A CA 1
ATOM 1396 C C . TYR A 1 176 ? 0.747 3.767 -5.559 1.00 92.75 176 TYR A C 1
ATOM 1398 O O . TYR A 1 176 ? 1.377 3.094 -4.745 1.00 92.75 176 TYR A O 1
ATOM 1406 N N . ILE A 1 177 ? 1.136 3.893 -6.826 1.00 92.88 177 ILE A N 1
ATOM 1407 C CA . ILE A 1 177 ? 2.358 3.279 -7.352 1.00 92.88 177 ILE A CA 1
ATOM 1408 C C . ILE A 1 177 ? 3.352 4.385 -7.694 1.00 92.88 177 ILE A C 1
ATOM 1410 O O . ILE A 1 177 ? 3.014 5.359 -8.361 1.00 92.88 177 ILE A O 1
ATOM 1414 N N . TYR A 1 178 ? 4.597 4.207 -7.274 1.00 93.62 178 TYR A N 1
ATOM 1415 C CA . TYR A 1 178 ? 5.727 5.048 -7.640 1.00 93.62 178 TYR A CA 1
ATOM 1416 C C . TYR A 1 178 ? 6.809 4.179 -8.278 1.00 93.62 178 TYR A C 1
ATOM 1418 O O . TYR A 1 178 ? 7.030 3.037 -7.872 1.00 93.62 178 TYR A O 1
ATOM 1426 N N . ARG A 1 179 ? 7.518 4.726 -9.262 1.00 92.06 179 ARG A N 1
ATOM 1427 C CA . ARG A 1 179 ? 8.697 4.109 -9.880 1.00 92.06 179 ARG A CA 1
ATOM 1428 C C . ARG A 1 179 ? 9.942 4.870 -9.444 1.00 92.06 179 ARG A C 1
ATOM 1430 O O . ARG A 1 179 ? 9.915 6.100 -9.386 1.00 92.06 179 ARG A O 1
ATOM 1437 N N . ARG A 1 180 ? 11.048 4.178 -9.171 1.00 91.50 180 ARG A N 1
ATOM 1438 C CA . ARG A 1 180 ? 12.336 4.853 -8.961 1.00 91.50 180 ARG A CA 1
ATOM 1439 C C . ARG A 1 180 ? 12.756 5.585 -10.244 1.00 91.50 180 ARG A C 1
ATOM 1441 O O . ARG A 1 180 ? 12.531 5.084 -11.351 1.00 91.50 180 ARG A O 1
ATOM 1448 N N . LYS A 1 181 ? 13.323 6.784 -10.111 1.00 89.81 181 LYS A N 1
ATOM 1449 C CA . LYS A 1 181 ? 13.814 7.584 -11.242 1.00 89.81 181 LYS A CA 1
ATOM 1450 C C . LYS A 1 181 ? 14.973 8.489 -10.814 1.00 89.81 181 LYS A C 1
ATOM 1452 O O . LYS A 1 181 ? 14.911 9.094 -9.746 1.00 89.81 181 LYS A O 1
ATOM 1457 N N . THR A 1 182 ? 15.964 8.638 -11.689 1.00 87.56 182 THR A N 1
ATOM 1458 C CA . THR A 1 182 ? 17.015 9.658 -11.597 1.00 87.56 182 THR A CA 1
ATOM 1459 C C . THR A 1 182 ? 16.461 11.051 -11.913 1.00 87.56 182 THR A C 1
ATOM 1461 O O . THR A 1 182 ? 15.803 11.260 -12.938 1.00 87.56 182 THR A O 1
ATOM 1464 N N . GLY A 1 183 ? 16.703 12.009 -11.023 1.00 82.75 183 GLY A N 1
ATOM 1465 C CA . GLY A 1 183 ? 16.483 13.438 -11.241 1.00 82.75 183 GLY A CA 1
ATOM 1466 C C . GLY A 1 183 ? 17.739 14.238 -10.893 1.00 82.75 183 GLY A C 1
ATOM 1467 O O . GLY A 1 183 ? 18.745 13.665 -10.490 1.00 82.75 183 GLY A O 1
ATOM 1468 N N . TRP A 1 184 ? 17.669 15.568 -11.011 1.00 80.44 184 TRP A N 1
ATOM 1469 C CA . TRP A 1 184 ? 18.797 16.464 -10.702 1.00 80.44 184 TRP A CA 1
ATOM 1470 C C . TRP A 1 184 ? 19.345 16.236 -9.283 1.00 80.44 184 TRP A C 1
ATOM 1472 O O . TRP A 1 184 ? 20.550 16.174 -9.079 1.00 80.44 184 TRP A O 1
ATOM 1482 N N . LEU A 1 185 ? 18.459 16.055 -8.298 1.00 84.25 185 LEU A N 1
ATOM 1483 C CA . LEU A 1 185 ? 18.818 15.807 -6.895 1.00 84.25 185 LEU A CA 1
ATOM 1484 C C . LEU A 1 185 ? 19.083 14.312 -6.594 1.00 84.25 185 LEU A C 1
ATOM 1486 O O . LEU A 1 185 ? 18.874 13.857 -5.471 1.00 84.25 185 LEU A O 1
ATOM 1490 N N . GLY A 1 186 ? 19.489 13.532 -7.600 1.00 86.00 186 GLY A N 1
ATOM 1491 C CA . GLY A 1 186 ? 19.736 12.094 -7.494 1.00 86.00 186 GLY A CA 1
ATOM 1492 C C . GLY A 1 186 ? 18.465 11.240 -7.578 1.00 86.00 186 GLY A C 1
ATOM 1493 O O . GLY A 1 186 ? 17.506 11.557 -8.287 1.00 86.00 186 GLY A O 1
ATOM 1494 N N . CYS A 1 187 ? 18.462 10.102 -6.881 1.00 88.69 187 CYS A N 1
ATOM 1495 C CA . CYS A 1 187 ? 17.408 9.096 -7.006 1.00 88.69 187 CYS A CA 1
ATOM 1496 C C . CYS A 1 187 ? 16.139 9.430 -6.206 1.00 88.69 187 CYS A C 1
ATOM 1498 O O . CYS A 1 187 ? 16.118 9.359 -4.973 1.00 88.69 187 CYS A O 1
ATOM 1500 N N . GLY A 1 188 ? 15.041 9.679 -6.923 1.00 90.50 188 GLY A N 1
ATOM 1501 C CA . GLY A 1 188 ? 13.714 9.963 -6.377 1.00 90.50 188 GLY A CA 1
ATOM 1502 C C . GLY A 1 188 ? 12.674 8.871 -6.651 1.00 90.50 188 GLY A C 1
ATOM 1503 O O . GLY A 1 188 ? 12.937 7.857 -7.307 1.00 90.50 188 GLY A O 1
ATOM 1504 N N . TRP A 1 189 ? 11.467 9.091 -6.133 1.00 92.50 189 TRP A N 1
ATOM 1505 C CA . TRP A 1 189 ? 10.268 8.308 -6.439 1.00 92.50 189 TRP A CA 1
ATOM 1506 C C . TRP A 1 189 ? 9.338 9.144 -7.321 1.00 92.50 189 TRP A C 1
ATOM 1508 O O . TRP A 1 189 ? 8.876 10.202 -6.908 1.00 92.50 189 TRP A O 1
ATOM 1518 N N . LEU A 1 190 ? 9.063 8.676 -8.538 1.00 92.50 190 LEU A N 1
ATOM 1519 C CA . LEU A 1 190 ? 8.120 9.309 -9.458 1.00 92.50 190 LEU A CA 1
ATOM 1520 C C . LEU A 1 190 ? 6.754 8.634 -9.329 1.00 92.50 190 LEU A C 1
ATOM 1522 O O . LEU A 1 190 ? 6.652 7.427 -9.549 1.00 92.50 190 LEU A O 1
ATOM 1526 N N . PHE A 1 191 ? 5.713 9.405 -9.014 1.00 92.12 191 PHE A N 1
ATOM 1527 C CA . PHE A 1 191 ? 4.336 8.909 -8.997 1.00 92.12 191 PHE A CA 1
ATOM 1528 C C . PHE A 1 191 ? 3.900 8.421 -10.387 1.00 92.12 191 PHE A C 1
ATOM 1530 O O . PHE A 1 191 ? 4.125 9.093 -11.395 1.00 92.12 191 PHE A O 1
ATOM 1537 N N . MET A 1 192 ? 3.262 7.254 -10.429 1.00 89.25 192 MET A N 1
ATOM 1538 C CA . MET A 1 192 ? 2.710 6.643 -11.632 1.00 89.25 192 MET A CA 1
ATOM 1539 C C . MET A 1 192 ? 1.177 6.756 -11.579 1.00 89.25 192 MET A C 1
ATOM 1541 O O . MET A 1 192 ? 0.556 6.075 -10.760 1.00 89.25 192 MET A O 1
ATOM 1545 N N . PRO A 1 193 ? 0.537 7.582 -12.428 1.00 84.50 193 PRO A N 1
ATOM 1546 C CA . PRO A 1 193 ? -0.903 7.806 -12.355 1.00 84.50 193 PRO A CA 1
ATOM 1547 C C . PRO A 1 193 ? -1.692 6.530 -12.677 1.00 84.50 193 PRO A C 1
ATOM 1549 O O . PRO A 1 193 ? -1.597 5.983 -13.774 1.00 84.50 193 PRO A O 1
ATOM 1552 N N . THR A 1 194 ? -2.502 6.074 -11.720 1.00 78.62 194 THR A N 1
ATOM 1553 C CA . THR A 1 194 ? -3.395 4.906 -11.847 1.00 78.62 194 THR A CA 1
ATOM 1554 C C . THR A 1 194 ? -4.711 5.222 -12.561 1.00 78.62 194 THR A C 1
ATOM 1556 O O . THR A 1 194 ? -5.403 4.296 -12.971 1.00 78.62 194 THR A O 1
ATOM 1559 N N . PHE A 1 195 ? -5.053 6.507 -12.720 1.00 76.38 195 PHE A N 1
ATOM 1560 C CA . PHE A 1 195 ? -6.238 7.024 -13.425 1.00 76.38 195 PHE A CA 1
ATOM 1561 C C . PHE A 1 195 ? -7.606 6.470 -12.956 1.00 76.38 195 PHE A C 1
ATOM 1563 O O . PHE A 1 195 ? -8.514 6.321 -13.777 1.00 76.38 195 PHE A O 1
ATOM 1570 N N . GLY A 1 196 ? -7.797 6.150 -11.670 1.00 70.31 196 GLY A N 1
ATOM 1571 C CA . GLY A 1 196 ? -9.056 5.562 -11.186 1.00 70.31 196 GLY A CA 1
ATOM 1572 C C . GLY A 1 196 ? -9.169 4.050 -11.405 1.00 70.31 196 GLY A C 1
ATOM 1573 O O . GLY A 1 196 ? -10.276 3.507 -11.365 1.00 70.31 196 GLY A O 1
ATOM 1574 N N . ILE A 1 197 ? -8.061 3.370 -11.734 1.00 75.00 197 ILE A N 1
ATOM 1575 C CA . ILE A 1 197 ? -8.071 1.970 -12.191 1.00 75.00 197 ILE A CA 1
ATOM 1576 C C . ILE A 1 197 ? -7.542 0.976 -11.131 1.00 75.00 197 ILE A C 1
ATOM 1578 O O . ILE A 1 197 ? -7.897 -0.202 -11.207 1.00 75.00 197 ILE A O 1
ATOM 1582 N N . ILE A 1 198 ? -6.763 1.431 -10.136 1.00 73.19 198 ILE A N 1
ATOM 1583 C CA . ILE A 1 198 ? -6.391 0.644 -8.928 1.00 73.19 198 ILE A CA 1
ATOM 1584 C C . ILE A 1 198 ? -6.686 1.384 -7.609 1.00 73.19 198 ILE A C 1
ATOM 1586 O O . ILE A 1 198 ? -6.406 0.898 -6.519 1.00 73.19 198 ILE A O 1
ATOM 1590 N N . ASP A 1 199 ? -7.209 2.594 -7.687 1.00 67.38 199 ASP A N 1
ATOM 1591 C CA . ASP A 1 199 ? -7.617 3.388 -6.542 1.00 67.38 199 ASP A CA 1
ATOM 1592 C C . ASP A 1 199 ? -9.117 3.198 -6.272 1.00 67.38 199 ASP A C 1
ATOM 1594 O O . ASP A 1 199 ? -9.894 2.939 -7.194 1.00 67.38 199 ASP A O 1
ATOM 1598 N N . ASN A 1 200 ? -9.515 3.340 -5.001 1.00 71.06 200 ASN A N 1
ATOM 1599 C CA . ASN A 1 200 ? -10.904 3.266 -4.537 1.00 71.06 200 ASN A CA 1
ATOM 1600 C C . ASN A 1 200 ? -11.554 1.866 -4.639 1.00 71.06 200 ASN A C 1
ATOM 1602 O O . ASN A 1 200 ? -12.602 1.699 -5.264 1.00 71.06 200 ASN A O 1
ATOM 1606 N N . TYR A 1 201 ? -10.952 0.869 -3.981 1.00 81.62 201 TYR A N 1
ATOM 1607 C CA . TYR A 1 201 ? -11.648 -0.381 -3.640 1.00 81.62 201 TYR A CA 1
ATOM 1608 C C . TYR A 1 201 ? -12.343 -0.228 -2.289 1.00 81.62 201 TYR A C 1
ATOM 1610 O O . TYR A 1 201 ? -11.678 0.137 -1.316 1.00 81.62 201 TYR A O 1
ATOM 1618 N N . ASP A 1 202 ? -13.637 -0.544 -2.203 1.00 88.38 202 ASP A N 1
ATOM 1619 C CA . ASP A 1 202 ? -14.237 -0.827 -0.900 1.00 88.38 202 ASP A CA 1
ATOM 1620 C C . ASP A 1 202 ? -13.668 -2.160 -0.398 1.00 88.38 202 ASP A C 1
ATOM 1622 O O . ASP A 1 202 ? -13.657 -3.164 -1.109 1.00 88.38 202 ASP A O 1
ATOM 1626 N N . VAL A 1 203 ? -13.098 -2.133 0.800 1.00 89.00 203 VAL A N 1
ATOM 1627 C CA . VAL A 1 203 ? -12.423 -3.273 1.428 1.00 89.00 203 VAL A CA 1
ATOM 1628 C C . VAL A 1 203 ? -13.427 -4.170 2.131 1.00 89.00 203 VAL A C 1
ATOM 1630 O O . VAL A 1 203 ? -13.085 -5.313 2.410 1.00 89.00 203 VAL A O 1
ATOM 1633 N N . CYS A 1 204 ? -14.630 -3.677 2.432 1.00 90.25 204 CYS A N 1
ATOM 1634 C CA . CYS A 1 204 ? -15.661 -4.424 3.142 1.00 90.25 204 CYS A CA 1
ATOM 1635 C C . CYS A 1 204 ? -16.742 -5.015 2.229 1.00 90.25 204 CYS A C 1
ATOM 1637 O O . CYS A 1 204 ? -17.454 -5.914 2.679 1.00 90.25 204 CYS A O 1
ATOM 1639 N N . ASP A 1 205 ? -16.832 -4.587 0.968 1.00 87.00 205 ASP A N 1
ATOM 1640 C CA . ASP A 1 205 ? -17.633 -5.279 -0.046 1.00 87.00 205 ASP A CA 1
ATOM 1641 C C . ASP A 1 205 ? -17.090 -6.710 -0.259 1.00 87.00 205 ASP A C 1
ATOM 1643 O O . ASP A 1 205 ? -15.933 -6.915 -0.628 1.00 87.00 205 ASP A O 1
ATOM 1647 N N . ASP A 1 206 ? -17.932 -7.711 0.020 1.00 79.44 206 ASP A N 1
ATOM 1648 C CA . ASP A 1 206 ? -17.672 -9.158 -0.098 1.00 79.44 206 ASP A CA 1
ATOM 1649 C C . ASP A 1 206 ? -16.441 -9.721 0.665 1.00 79.44 206 ASP A C 1
ATOM 1651 O O . ASP A 1 206 ? -16.029 -10.862 0.437 1.00 79.44 206 ASP A O 1
ATOM 1655 N N . ASN A 1 207 ? -15.871 -8.979 1.623 1.00 87.00 207 ASN A N 1
ATOM 1656 C CA . ASN A 1 207 ? -14.664 -9.383 2.358 1.00 87.00 207 ASN A CA 1
ATOM 1657 C C . ASN A 1 207 ? -14.950 -9.872 3.787 1.00 87.00 207 ASN A C 1
ATOM 1659 O O . ASN A 1 207 ? -15.407 -9.121 4.650 1.00 87.00 207 ASN A O 1
ATOM 1663 N N . LEU A 1 208 ? -14.560 -11.117 4.074 1.00 89.19 208 LEU A N 1
ATOM 1664 C CA . LEU A 1 208 ? -14.700 -11.751 5.393 1.00 89.19 208 LEU A CA 1
ATOM 1665 C C . LEU A 1 208 ? -13.834 -11.112 6.499 1.00 89.19 208 LEU A C 1
ATOM 1667 O O . LEU A 1 208 ? -14.069 -11.372 7.677 1.00 89.19 208 LEU A O 1
ATOM 1671 N N . SER A 1 209 ? -12.850 -10.277 6.144 1.00 91.12 209 SER A N 1
ATOM 1672 C CA . SER A 1 209 ? -12.045 -9.497 7.102 1.00 91.12 209 SER A CA 1
ATOM 1673 C C . SER A 1 209 ? -12.814 -8.329 7.730 1.00 91.12 209 SER A C 1
ATOM 1675 O O . SER A 1 209 ? -12.347 -7.752 8.717 1.00 91.12 209 SER A O 1
ATOM 1677 N N . CYS A 1 210 ? -13.960 -7.948 7.154 1.00 92.19 210 CYS A N 1
ATOM 1678 C CA . CYS A 1 210 ? -14.809 -6.887 7.676 1.00 92.19 210 CYS A CA 1
ATOM 1679 C C . CYS A 1 210 ? -15.982 -7.436 8.512 1.00 92.19 210 CYS A C 1
ATOM 1681 O O . CYS A 1 210 ? -16.530 -8.496 8.214 1.00 92.19 210 CYS A O 1
ATOM 1683 N N . PRO A 1 211 ? -16.430 -6.686 9.535 1.00 95.00 211 PRO A N 1
ATOM 1684 C CA . PRO A 1 211 ? -15.905 -5.388 9.958 1.00 95.00 211 PRO A CA 1
ATOM 1685 C C . PRO A 1 211 ? -14.624 -5.523 10.800 1.00 95.00 211 PRO A C 1
ATOM 1687 O O . PRO A 1 211 ? -14.441 -6.510 11.506 1.00 95.00 211 PRO A O 1
ATOM 1690 N N . ILE A 1 212 ? -13.758 -4.507 10.779 1.00 96.19 212 ILE A N 1
ATOM 1691 C CA . ILE A 1 212 ? -12.583 -4.459 11.664 1.00 96.19 212 ILE A CA 1
ATOM 1692 C C . ILE A 1 212 ? -13.060 -4.148 13.081 1.00 96.19 212 ILE A C 1
ATOM 1694 O O . ILE A 1 212 ? -13.652 -3.092 13.314 1.00 96.19 212 ILE A O 1
ATOM 1698 N N . TYR A 1 213 ? -12.803 -5.050 14.023 1.00 96.75 213 TYR A N 1
ATOM 1699 C CA . TYR A 1 213 ? -13.139 -4.907 15.437 1.00 96.75 213 TYR A CA 1
ATOM 1700 C C . TYR A 1 213 ? -11.964 -4.308 16.233 1.00 96.75 213 TYR A C 1
ATOM 1702 O O . TYR A 1 213 ? -10.824 -4.341 15.774 1.00 96.75 213 TYR A O 1
ATOM 1710 N N . PRO A 1 214 ? -12.207 -3.756 17.436 1.00 97.75 214 PRO A N 1
ATOM 1711 C CA . PRO A 1 214 ? -11.140 -3.429 18.382 1.00 97.75 214 PRO A CA 1
ATOM 1712 C C . PRO A 1 214 ? -10.350 -4.684 18.791 1.00 97.75 214 PRO A C 1
ATOM 1714 O O . PRO A 1 214 ? -10.953 -5.717 19.085 1.00 97.75 214 PRO A O 1
ATOM 1717 N N . GLY A 1 215 ? -9.020 -4.587 18.865 1.00 98.00 215 GLY A N 1
ATOM 1718 C CA . GLY A 1 215 ? -8.126 -5.715 19.165 1.00 98.00 215 GLY A CA 1
ATOM 1719 C C . GLY A 1 215 ? -7.224 -6.120 17.993 1.00 98.00 215 GLY A C 1
ATOM 1720 O O . GLY A 1 215 ? -7.137 -5.408 16.995 1.00 98.00 215 GLY A O 1
ATOM 1721 N N . ARG A 1 216 ? -6.503 -7.243 18.141 1.00 98.00 216 ARG A N 1
ATOM 1722 C CA . ARG A 1 216 ? -5.579 -7.763 17.118 1.00 98.00 216 ARG A CA 1
ATOM 1723 C C . ARG A 1 216 ? -6.295 -8.713 16.160 1.00 98.00 216 ARG A C 1
ATOM 1725 O O . ARG A 1 216 ? -6.958 -9.643 16.615 1.00 98.00 216 ARG A O 1
ATOM 1732 N N . GLN A 1 217 ? -6.133 -8.498 14.860 1.00 97.69 217 GLN A N 1
ATOM 1733 C CA . GLN A 1 217 ? -6.701 -9.327 13.799 1.00 97.69 217 GLN A CA 1
ATOM 1734 C C . GLN A 1 217 ? -5.851 -9.257 12.526 1.00 97.69 217 GLN A C 1
ATOM 1736 O O . GLN A 1 217 ? -5.163 -8.268 12.285 1.00 97.69 217 GLN A O 1
ATOM 1741 N N . VAL A 1 218 ? -5.942 -10.288 11.684 1.00 97.00 218 VAL A N 1
ATOM 1742 C CA . VAL A 1 218 ? -5.419 -10.233 10.314 1.00 97.00 218 VAL A CA 1
ATOM 1743 C C . VAL A 1 218 ? -6.523 -9.717 9.398 1.00 97.00 218 VAL A C 1
ATOM 1745 O O . VAL A 1 218 ? -7.661 -10.177 9.493 1.00 97.00 218 VAL A O 1
ATOM 1748 N N . ILE A 1 219 ? -6.194 -8.767 8.526 1.00 96.00 219 ILE A N 1
ATOM 1749 C CA . ILE A 1 219 ? -7.090 -8.280 7.474 1.00 96.00 219 ILE A CA 1
ATOM 1750 C C . ILE A 1 219 ? -6.489 -8.527 6.093 1.00 96.00 219 ILE A C 1
ATOM 1752 O O . ILE A 1 219 ? -5.274 -8.462 5.906 1.00 96.00 219 ILE A O 1
ATOM 1756 N N . GLU A 1 220 ? -7.359 -8.776 5.123 1.00 95.31 220 GLU A N 1
ATOM 1757 C CA . GLU A 1 220 ? -7.019 -8.895 3.710 1.00 95.31 220 GLU A CA 1
ATOM 1758 C C . GLU A 1 220 ? -7.485 -7.661 2.927 1.00 95.31 220 GLU A C 1
ATOM 1760 O O . GLU A 1 220 ? -8.618 -7.205 3.085 1.00 95.31 220 GLU A O 1
ATOM 1765 N N . VAL A 1 221 ? -6.636 -7.166 2.026 1.00 94.12 221 VAL A N 1
ATOM 1766 C CA . VAL A 1 221 ? -6.986 -6.194 0.984 1.00 94.12 221 VAL A CA 1
ATOM 1767 C C . VAL A 1 221 ? -6.677 -6.815 -0.377 1.00 94.12 221 VAL A C 1
ATOM 1769 O O . VAL A 1 221 ? -5.514 -6.944 -0.767 1.00 94.12 221 VAL A O 1
ATOM 1772 N N . ALA A 1 222 ? -7.722 -7.202 -1.108 1.00 92.62 222 ALA A N 1
ATOM 1773 C CA . ALA A 1 222 ? -7.610 -7.755 -2.453 1.00 92.62 222 ALA A CA 1
ATOM 1774 C C . ALA A 1 222 ? -7.655 -6.636 -3.505 1.00 92.62 222 ALA A C 1
ATOM 1776 O O . ALA A 1 222 ? -8.681 -5.993 -3.722 1.00 92.62 222 ALA A O 1
ATOM 1777 N N . VAL A 1 223 ? -6.538 -6.420 -4.192 1.00 90.50 223 VAL A N 1
ATOM 1778 C CA . VAL A 1 223 ? -6.387 -5.423 -5.253 1.00 90.50 223 VAL A CA 1
ATOM 1779 C C . VAL A 1 223 ? -6.525 -6.117 -6.603 1.00 90.50 223 VAL A C 1
ATOM 1781 O O . VAL A 1 223 ? -5.725 -6.987 -6.941 1.00 90.50 223 VAL A O 1
ATOM 1784 N N . LYS A 1 224 ? -7.538 -5.736 -7.391 1.00 88.19 224 LYS A N 1
ATOM 1785 C CA . LYS A 1 224 ? -7.853 -6.354 -8.693 1.00 88.19 224 LYS A CA 1
ATOM 1786 C C . LYS A 1 224 ? -7.740 -5.338 -9.837 1.00 88.19 224 LYS A C 1
ATOM 1788 O O . LYS A 1 224 ? -8.738 -4.671 -10.147 1.00 88.19 224 LYS A O 1
ATOM 1793 N N . PRO A 1 225 ? -6.563 -5.193 -10.471 1.00 83.62 225 PRO A N 1
ATOM 1794 C CA . PRO A 1 225 ? -6.360 -4.232 -11.550 1.00 83.62 225 PRO A CA 1
ATOM 1795 C C . PRO A 1 225 ? -7.314 -4.488 -12.722 1.00 83.62 225 PRO A C 1
ATOM 1797 O O . PRO A 1 225 ? -7.572 -5.635 -13.096 1.00 83.62 225 PRO A O 1
ATOM 1800 N N . ARG A 1 226 ? -7.857 -3.426 -13.330 1.00 82.12 226 ARG A N 1
ATOM 1801 C CA . ARG A 1 226 ? -8.668 -3.579 -14.553 1.00 82.12 226 ARG A CA 1
ATOM 1802 C C . ARG A 1 226 ? -7.749 -3.769 -15.762 1.00 82.12 226 ARG A C 1
ATOM 1804 O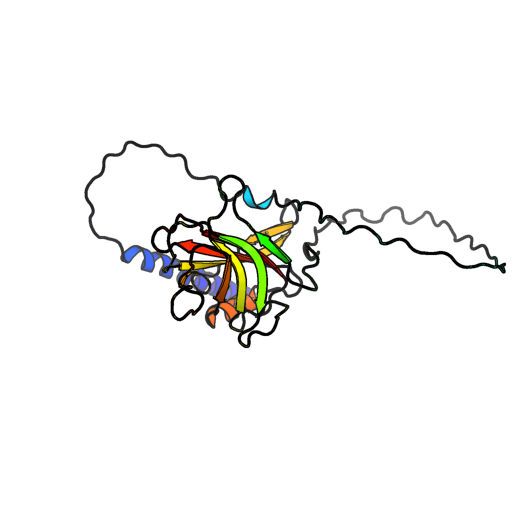 O . ARG A 1 226 ? -6.696 -3.149 -15.836 1.00 82.12 226 ARG A O 1
ATOM 1811 N N . ILE A 1 227 ? -8.206 -4.518 -16.766 1.00 77.56 227 ILE A N 1
ATOM 1812 C CA . ILE A 1 227 ? -7.446 -4.860 -17.991 1.00 77.56 227 ILE A CA 1
ATOM 1813 C C . ILE A 1 227 ? -6.778 -3.634 -18.657 1.00 77.56 227 ILE A C 1
ATOM 1815 O O . ILE A 1 227 ? -5.646 -3.716 -19.131 1.00 77.56 227 ILE A O 1
ATOM 1819 N N . ALA A 1 228 ? -7.454 -2.478 -18.662 1.00 75.06 228 ALA A N 1
ATOM 1820 C CA . ALA A 1 228 ? -6.928 -1.234 -19.230 1.00 75.06 228 ALA A CA 1
ATOM 1821 C C . ALA A 1 228 ? -5.660 -0.714 -18.520 1.00 75.06 228 ALA A C 1
ATOM 1823 O O . ALA A 1 228 ? -4.782 -0.149 -19.171 1.00 75.06 228 ALA A O 1
ATOM 1824 N N . PHE A 1 229 ? -5.547 -0.924 -17.206 1.00 76.94 229 PHE A N 1
ATOM 1825 C CA . PHE A 1 229 ? -4.380 -0.518 -16.428 1.00 76.94 229 PHE A CA 1
ATOM 1826 C C . PHE A 1 229 ? -3.151 -1.343 -16.806 1.00 76.94 229 PHE A C 1
ATOM 1828 O O . PHE A 1 229 ? -2.121 -0.758 -17.140 1.00 76.94 229 PHE A O 1
ATOM 1835 N N . SER A 1 230 ? -3.272 -2.676 -16.844 1.00 73.94 230 SER A N 1
ATOM 1836 C CA . SER A 1 230 ? -2.157 -3.563 -17.194 1.00 73.94 230 SER A CA 1
ATOM 1837 C C . SER A 1 230 ? -1.616 -3.233 -18.590 1.00 73.94 230 SER A C 1
ATOM 1839 O O . SER A 1 230 ? -0.406 -3.197 -18.781 1.00 73.94 230 SER A O 1
ATOM 1841 N N . GLY A 1 231 ? -2.484 -2.872 -19.546 1.00 78.56 231 GLY A N 1
ATOM 1842 C CA . GLY A 1 231 ? -2.076 -2.411 -20.879 1.00 78.56 231 GLY A CA 1
ATOM 1843 C C . GLY A 1 231 ? -1.211 -1.141 -20.872 1.00 78.56 231 GLY A C 1
ATOM 1844 O O . GLY A 1 231 ? -0.132 -1.138 -21.461 1.00 78.56 231 GLY A O 1
ATOM 1845 N N . ILE A 1 232 ? -1.651 -0.075 -20.192 1.00 78.12 232 ILE A N 1
ATOM 1846 C CA . ILE A 1 232 ? -0.902 1.197 -20.116 1.00 78.12 232 ILE A CA 1
ATOM 1847 C C . ILE A 1 232 ? 0.405 1.005 -19.339 1.00 78.12 232 ILE A C 1
ATOM 1849 O O . ILE A 1 232 ? 1.471 1.436 -19.783 1.00 78.12 232 ILE A O 1
ATOM 1853 N N . PHE A 1 233 ? 0.344 0.330 -18.191 1.00 80.00 233 PHE A N 1
ATOM 1854 C CA . PHE A 1 233 ? 1.507 0.167 -17.326 1.00 80.00 233 PHE A CA 1
ATOM 1855 C C . PHE A 1 233 ? 2.564 -0.738 -17.947 1.00 80.00 233 PHE A C 1
ATOM 1857 O O . PHE A 1 233 ? 3.738 -0.401 -17.854 1.00 80.00 233 PHE A O 1
ATOM 1864 N N . LYS A 1 234 ? 2.191 -1.779 -18.700 1.00 80.62 234 LYS A N 1
ATOM 1865 C CA . LYS A 1 234 ? 3.140 -2.613 -19.460 1.00 80.62 234 LYS A CA 1
ATOM 1866 C C . LYS A 1 234 ? 3.975 -1.819 -20.478 1.00 80.62 234 LYS A C 1
ATOM 1868 O O . LYS A 1 234 ? 5.095 -2.225 -20.767 1.00 80.62 234 LYS A O 1
ATOM 1873 N N . MET A 1 235 ? 3.482 -0.680 -20.983 1.00 80.38 235 MET A N 1
ATOM 1874 C CA . MET A 1 235 ? 4.256 0.220 -21.861 1.00 80.38 235 MET A CA 1
ATOM 1875 C C . MET A 1 235 ? 5.183 1.180 -21.094 1.00 80.38 235 MET A C 1
ATOM 1877 O O . MET A 1 235 ? 6.195 1.613 -21.637 1.00 80.38 235 MET A O 1
ATOM 1881 N N . LEU A 1 236 ? 4.844 1.531 -19.849 1.00 82.81 236 LEU A N 1
ATOM 1882 C CA . LEU A 1 236 ? 5.617 2.451 -18.993 1.00 82.81 236 LEU A CA 1
ATOM 1883 C C . LEU A 1 236 ? 6.550 1.726 -18.001 1.00 82.81 236 LEU A C 1
ATOM 1885 O O . LEU A 1 236 ? 7.367 2.355 -17.317 1.00 82.81 236 LEU A O 1
ATOM 1889 N N . HIS A 1 237 ? 6.395 0.412 -17.894 1.00 84.75 237 HIS A N 1
ATOM 1890 C CA . HIS A 1 237 ? 7.093 -0.462 -16.971 1.00 84.75 237 HIS A CA 1
ATOM 1891 C C . HIS A 1 237 ? 8.505 -0.802 -17.458 1.00 84.75 237 HIS A C 1
ATOM 1893 O O . HIS A 1 237 ? 8.740 -1.118 -18.621 1.00 84.75 237 HIS A O 1
ATOM 1899 N N . ASN A 1 238 ? 9.442 -0.801 -16.515 1.00 83.56 238 ASN A N 1
ATOM 1900 C CA . ASN A 1 238 ? 10.786 -1.342 -16.668 1.00 83.56 238 ASN A CA 1
ATOM 1901 C C . ASN A 1 238 ? 11.037 -2.376 -15.553 1.00 83.56 238 ASN A C 1
ATOM 1903 O O . ASN A 1 238 ? 10.849 -2.058 -14.375 1.00 83.56 238 ASN A O 1
ATOM 1907 N N . LYS A 1 239 ? 11.468 -3.590 -15.932 1.00 82.12 239 LYS A N 1
ATOM 1908 C CA . LYS A 1 239 ? 11.740 -4.740 -15.041 1.00 82.12 239 LYS A CA 1
ATOM 1909 C C . LYS A 1 239 ? 12.975 -4.569 -14.150 1.00 82.12 239 LYS A C 1
ATOM 1911 O O . LYS A 1 239 ? 13.119 -5.312 -13.173 1.00 82.12 239 LYS A O 1
ATOM 1916 N N . ASN A 1 240 ? 13.845 -3.619 -14.499 1.00 82.31 240 ASN A N 1
ATOM 1917 C CA . ASN A 1 240 ? 15.131 -3.354 -13.849 1.00 82.31 240 ASN A CA 1
ATOM 1918 C C . ASN A 1 240 ? 15.061 -2.195 -12.840 1.00 82.31 240 ASN A C 1
ATOM 1920 O O . ASN A 1 240 ? 16.086 -1.807 -12.293 1.00 82.31 240 ASN A O 1
ATOM 1924 N N . LEU A 1 241 ? 13.870 -1.634 -12.593 1.00 89.75 241 LEU A N 1
ATOM 1925 C CA . LEU A 1 241 ? 13.667 -0.560 -11.620 1.00 89.75 241 LEU A CA 1
ATOM 1926 C C . LEU A 1 241 ? 12.868 -1.059 -10.405 1.00 89.75 241 LEU A C 1
ATOM 1928 O O . LEU A 1 241 ? 11.914 -1.823 -10.580 1.00 89.75 241 LEU A O 1
ATOM 1932 N N . PRO A 1 242 ? 13.198 -0.607 -9.182 1.00 92.94 242 PRO A N 1
ATOM 1933 C CA . PRO A 1 242 ? 12.343 -0.806 -8.022 1.00 92.94 242 PRO A CA 1
ATOM 1934 C C . PRO A 1 242 ? 11.094 0.082 -8.095 1.00 92.94 242 PRO A C 1
ATOM 1936 O O . PRO A 1 242 ? 11.119 1.213 -8.597 1.00 92.94 242 PRO A O 1
ATOM 1939 N N . TYR A 1 243 ? 10.000 -0.432 -7.541 1.00 94.38 243 TYR A N 1
ATOM 1940 C CA . TYR A 1 243 ? 8.730 0.267 -7.382 1.00 94.38 243 TYR A CA 1
ATOM 1941 C C . TYR A 1 243 ? 8.393 0.398 -5.904 1.00 94.38 243 TYR A C 1
ATOM 1943 O O . TYR A 1 243 ? 8.819 -0.412 -5.078 1.00 94.38 243 TYR A O 1
ATOM 1951 N N . GLN A 1 244 ? 7.586 1.404 -5.592 1.00 95.62 244 GLN A N 1
ATOM 1952 C CA . GLN A 1 244 ? 7.004 1.604 -4.280 1.00 95.62 244 GLN A CA 1
ATOM 1953 C C . GLN A 1 244 ? 5.478 1.627 -4.412 1.00 95.62 244 GLN A C 1
ATOM 1955 O O . GLN A 1 244 ? 4.928 2.492 -5.089 1.00 95.62 244 GLN A O 1
ATOM 1960 N N . VAL A 1 245 ? 4.803 0.669 -3.784 1.00 95.00 245 VAL A N 1
ATOM 1961 C CA . VAL A 1 245 ? 3.342 0.583 -3.691 1.00 95.00 245 VAL A CA 1
ATOM 1962 C C . VAL A 1 245 ? 2.943 1.060 -2.302 1.00 95.00 245 VAL A C 1
ATOM 1964 O O . VAL A 1 245 ? 3.363 0.471 -1.311 1.00 95.00 245 VAL A O 1
ATOM 1967 N N . ILE A 1 246 ? 2.152 2.123 -2.214 1.00 95.62 246 ILE A N 1
ATOM 1968 C CA . ILE A 1 246 ? 1.588 2.605 -0.952 1.00 95.62 246 ILE A CA 1
ATOM 1969 C C . ILE A 1 246 ? 0.134 2.153 -0.892 1.00 95.62 246 ILE A C 1
ATOM 1971 O O . ILE A 1 246 ? -0.644 2.497 -1.780 1.00 95.62 246 ILE A O 1
ATOM 1975 N N . VAL A 1 247 ? -0.220 1.400 0.146 1.00 95.25 247 VAL A N 1
ATOM 1976 C CA . VAL A 1 247 ? -1.589 0.986 0.460 1.00 95.25 247 VAL A CA 1
ATOM 1977 C C . VAL A 1 247 ? -2.044 1.769 1.687 1.00 95.25 247 VAL A C 1
ATOM 1979 O O . VAL A 1 247 ? -1.487 1.613 2.776 1.00 95.25 247 VAL A O 1
ATOM 1982 N N . ARG A 1 248 ? -3.057 2.617 1.514 1.00 94.56 248 ARG A N 1
ATOM 1983 C CA . ARG A 1 248 ? -3.736 3.325 2.605 1.00 94.56 248 ARG A CA 1
ATOM 1984 C C . ARG A 1 248 ? -5.104 2.717 2.857 1.00 94.56 248 ARG A C 1
ATOM 1986 O O . ARG A 1 248 ? -5.814 2.404 1.904 1.00 94.56 248 ARG A O 1
ATOM 1993 N N . LEU A 1 249 ? -5.483 2.609 4.127 1.00 94.50 249 LEU A N 1
ATOM 1994 C CA . LEU A 1 249 ? -6.863 2.358 4.536 1.00 94.50 249 LEU A CA 1
ATOM 1995 C C . LEU A 1 249 ? -7.463 3.641 5.096 1.00 94.50 249 LEU A C 1
ATOM 1997 O O . LEU A 1 249 ? -6.918 4.220 6.038 1.00 94.50 249 LEU A O 1
ATOM 2001 N N . VAL A 1 250 ? -8.595 4.058 4.537 1.00 93.69 250 VAL A N 1
ATOM 2002 C CA . VAL A 1 250 ? -9.335 5.251 4.964 1.00 93.69 250 VAL A CA 1
ATOM 2003 C C . VAL A 1 250 ? -10.773 4.895 5.329 1.00 93.69 250 VAL A C 1
ATOM 2005 O O . VAL A 1 250 ? -11.380 3.984 4.757 1.00 93.69 250 VAL A O 1
ATOM 2008 N N . ASN A 1 251 ? -11.340 5.631 6.281 1.00 92.94 251 ASN A N 1
ATOM 2009 C CA . ASN A 1 251 ? -12.755 5.524 6.621 1.00 92.94 251 ASN A CA 1
ATOM 2010 C C . ASN A 1 251 ? -13.602 6.205 5.533 1.00 92.94 251 ASN A C 1
ATOM 2012 O O . ASN A 1 251 ? -13.552 7.423 5.371 1.00 92.94 251 ASN A O 1
ATOM 2016 N N . ASN A 1 252 ? -14.442 5.460 4.815 1.00 91.06 252 ASN A N 1
ATOM 2017 C CA . ASN A 1 252 ? -15.292 6.029 3.757 1.00 91.06 252 ASN A CA 1
ATOM 2018 C C . ASN A 1 252 ? -16.299 7.071 4.292 1.00 91.06 252 ASN A C 1
ATOM 2020 O O . ASN A 1 252 ? -16.714 7.962 3.551 1.00 91.06 252 ASN A O 1
ATOM 2024 N N . ARG A 1 253 ? -16.674 7.004 5.582 1.00 90.81 253 ARG A N 1
ATOM 2025 C CA . ARG A 1 253 ? -17.533 8.013 6.239 1.00 90.81 253 ARG A CA 1
ATOM 2026 C C . ARG A 1 253 ? -16.779 9.295 6.613 1.00 90.81 253 ARG A C 1
ATOM 2028 O O . ARG A 1 253 ? -17.417 10.321 6.830 1.00 90.81 253 ARG A O 1
ATOM 2035 N N . ALA A 1 254 ? -15.453 9.238 6.704 1.00 90.06 254 ALA A N 1
ATOM 2036 C CA . ALA A 1 254 ? -14.581 10.344 7.081 1.00 90.06 254 ALA A CA 1
ATOM 2037 C C . ALA A 1 254 ? -13.242 10.220 6.326 1.00 90.06 254 ALA A C 1
ATOM 2039 O O . ALA A 1 254 ? -12.244 9.825 6.916 1.00 90.06 254 ALA A O 1
ATOM 2040 N N . PRO A 1 255 ? -13.177 10.543 5.020 1.00 85.06 255 PRO A N 1
ATOM 2041 C CA . PRO A 1 255 ? -12.012 10.230 4.180 1.00 85.06 255 PRO A CA 1
ATOM 2042 C C . PRO A 1 255 ? -10.722 10.991 4.543 1.00 85.06 255 PRO A C 1
ATOM 2044 O O . PRO A 1 255 ? -9.669 10.679 4.005 1.00 85.06 255 PRO A O 1
ATOM 2047 N N . ALA A 1 256 ? -10.787 11.971 5.451 1.00 86.25 256 ALA A N 1
ATOM 2048 C CA . ALA A 1 256 ? -9.613 12.610 6.053 1.00 86.25 256 ALA A CA 1
ATOM 2049 C C . ALA A 1 256 ? -9.006 11.802 7.229 1.00 86.25 256 ALA A C 1
ATOM 2051 O O . ALA A 1 256 ? -7.944 12.156 7.742 1.00 86.25 256 ALA A O 1
ATOM 2052 N N . GLU A 1 257 ? -9.682 10.740 7.676 1.00 87.12 257 GLU A N 1
ATOM 2053 C CA . GLU A 1 257 ? -9.243 9.792 8.703 1.00 87.12 257 GLU A CA 1
ATOM 2054 C C . GLU A 1 257 ? -8.482 8.634 8.027 1.00 87.12 257 GLU A C 1
ATOM 2056 O O . GLU A 1 257 ? -9.062 7.615 7.639 1.00 87.12 257 GLU A O 1
ATOM 2061 N N . GLU A 1 258 ? -7.166 8.806 7.864 1.00 91.31 258 GLU A N 1
ATOM 2062 C CA . GLU A 1 258 ? -6.257 7.705 7.523 1.00 91.31 258 GLU A CA 1
ATOM 2063 C C . GLU A 1 258 ? -6.148 6.761 8.730 1.00 91.31 258 GLU A C 1
ATOM 2065 O O . GLU A 1 258 ? -5.742 7.164 9.820 1.00 91.31 258 GLU A O 1
ATOM 2070 N N . LEU A 1 259 ? -6.524 5.498 8.536 1.00 94.75 259 LEU A N 1
ATOM 2071 C CA . LEU A 1 259 ? -6.538 4.476 9.584 1.00 94.75 259 LEU A CA 1
ATOM 2072 C C . LEU A 1 259 ? -5.231 3.680 9.629 1.00 94.75 259 LEU A C 1
ATOM 2074 O O . LEU A 1 259 ? -4.790 3.292 10.711 1.00 94.75 259 LEU A O 1
ATOM 2078 N N . MET A 1 260 ? -4.632 3.445 8.457 1.00 95.12 260 MET A N 1
ATOM 2079 C CA . MET A 1 260 ? -3.384 2.705 8.253 1.00 95.12 260 MET A CA 1
ATOM 2080 C C . MET A 1 260 ? -2.694 3.188 6.970 1.00 95.12 260 MET A C 1
ATOM 2082 O O . MET A 1 260 ? -3.369 3.440 5.972 1.00 95.12 260 MET A O 1
ATOM 2086 N N . CYS A 1 261 ? -1.363 3.253 6.970 1.00 95.81 261 CYS A N 1
ATOM 2087 C CA . CYS A 1 261 ? -0.554 3.517 5.779 1.00 95.81 261 CYS A CA 1
ATOM 2088 C C . CYS A 1 261 ? 0.602 2.518 5.744 1.00 95.81 261 CYS A C 1
ATOM 2090 O O . CYS A 1 261 ? 1.407 2.483 6.677 1.00 95.81 261 CYS A O 1
ATOM 2092 N N . VAL A 1 262 ? 0.700 1.720 4.680 1.00 96.88 262 VAL A N 1
ATOM 2093 C CA . VAL A 1 262 ? 1.779 0.742 4.487 1.00 96.88 262 VAL A CA 1
ATOM 2094 C C . VAL A 1 262 ? 2.441 0.956 3.138 1.00 96.88 262 VAL A C 1
ATOM 2096 O O . VAL A 1 262 ? 1.779 1.070 2.108 1.00 96.88 262 VAL A O 1
ATOM 2099 N N . VAL A 1 263 ? 3.766 0.987 3.145 1.00 97.12 263 VAL A N 1
ATOM 2100 C CA . VAL A 1 263 ? 4.607 1.037 1.955 1.00 97.12 263 VAL A CA 1
ATOM 2101 C C . VAL A 1 263 ? 5.169 -0.348 1.698 1.00 97.12 263 VAL A C 1
ATOM 2103 O O . VAL A 1 263 ? 5.754 -0.932 2.600 1.00 97.12 263 VAL A O 1
ATOM 2106 N N . TYR A 1 264 ? 5.085 -0.822 0.460 1.00 96.56 264 TYR A N 1
ATOM 2107 C CA . TYR A 1 264 ? 5.884 -1.923 -0.064 1.00 96.56 264 TYR A CA 1
ATOM 2108 C C . TYR A 1 264 ? 6.868 -1.373 -1.085 1.00 96.56 264 TYR A C 1
ATOM 2110 O O . TYR A 1 264 ? 6.464 -0.779 -2.080 1.00 96.56 264 TYR A O 1
ATOM 2118 N N . GLN A 1 265 ? 8.154 -1.619 -0.892 1.00 95.75 265 GLN A N 1
ATOM 2119 C CA . GLN A 1 265 ? 9.150 -1.501 -1.946 1.00 95.75 265 GLN A CA 1
ATOM 2120 C C . GLN A 1 265 ? 9.386 -2.902 -2.516 1.00 95.75 265 GLN A C 1
ATOM 2122 O O . GLN A 1 265 ? 9.597 -3.859 -1.769 1.00 95.75 265 GLN A O 1
ATOM 2127 N N . SER A 1 266 ? 9.269 -3.055 -3.834 1.00 94.75 266 SER A N 1
ATOM 2128 C CA . SER A 1 266 ? 9.320 -4.362 -4.496 1.00 94.75 266 SER A CA 1
ATOM 2129 C C . SER A 1 266 ? 9.602 -4.231 -5.995 1.00 94.75 266 SER A C 1
ATOM 2131 O O . SER A 1 266 ? 9.598 -3.137 -6.566 1.00 94.75 266 SER A O 1
ATOM 2133 N N . ARG A 1 267 ? 9.795 -5.372 -6.652 1.00 93.69 267 ARG A N 1
ATOM 2134 C CA . ARG A 1 267 ? 9.653 -5.507 -8.104 1.00 93.69 267 ARG A CA 1
ATOM 2135 C C . ARG A 1 267 ? 8.182 -5.731 -8.456 1.00 93.69 267 ARG A C 1
ATOM 2137 O O . ARG A 1 267 ? 7.449 -6.356 -7.689 1.00 93.69 267 ARG A O 1
ATOM 2144 N N . ILE A 1 268 ? 7.774 -5.226 -9.616 1.00 92.12 268 ILE A N 1
ATOM 2145 C CA . ILE A 1 268 ? 6.423 -5.371 -10.171 1.00 92.12 268 ILE A CA 1
ATOM 2146 C C . ILE A 1 268 ? 6.524 -6.002 -11.566 1.00 92.12 268 ILE A C 1
ATOM 2148 O O . ILE A 1 268 ? 7.471 -5.693 -12.282 1.00 92.12 268 ILE A O 1
ATOM 2152 N N . ASP A 1 269 ? 5.553 -6.831 -11.946 1.00 90.00 269 ASP A N 1
ATOM 2153 C CA . ASP A 1 269 ? 5.307 -7.328 -13.307 1.00 90.00 269 ASP A CA 1
ATOM 2154 C C . ASP A 1 269 ? 3.848 -7.024 -13.754 1.00 90.00 269 ASP A C 1
ATOM 2156 O O . ASP A 1 269 ? 2.973 -6.777 -12.917 1.00 90.00 269 ASP A O 1
ATOM 2160 N N . PHE A 1 270 ? 3.609 -7.006 -15.079 1.00 83.00 270 PHE A N 1
ATOM 2161 C CA . PHE A 1 270 ? 2.329 -6.718 -15.768 1.00 83.00 270 PHE A CA 1
ATOM 2162 C C . PHE A 1 270 ? 2.196 -7.518 -17.083 1.00 83.00 270 PHE A C 1
ATOM 2164 O O . PHE A 1 270 ? 3.241 -7.856 -17.692 1.00 83.00 270 PHE A O 1
#

Foldseek 3Di:
DPVPVVVVVVVVVVVVVVVVVVVVVVVPPDDDDDDDDDPDDDDDDDDDPPPLWPPPPDDDDDDDDDDDDDDDDDDDDDDDDDDDDDDDDDPPPDDPPPPPPQQDQLPAPPPQVPPKDKDFPDDPVDDFQKAFDDKFKDFPVRHGDPPAELVGKIKIKTWIAGPDPDWAQWKWKAKWKWWWDQDPVHITTHTDDQPPFQGTDGQNVVFPQPGHDHGTDMGMDITHGDPVSLVVCQVVDDQSIKMKMKIWMARPVHRVRTRTIMIMIHGYHD

pLDDT: mean 76.02, std 20.23, range [36.06, 98.0]